Protein AF-A0A2X4UWV4-F1 (afdb_monomer)

pLDDT: mean 81.89, std 21.96, range [25.33, 98.44]

Secondary structure (DSSP, 8-state):
-----------------------------------SS--HHHHHHHHHTS--HHHHHTT--GGGEEEEEEEETTEEEEEEEETTS---SS-TTTTEEEEEEEETTTTEEE-TT-PEEP--HHHHHHHHHHHHHHHHHHHHHHHSPEEE---S-SEEEE-SSS-EEEESSSSGGGEEEEEEE-TT-EEEE-SEEE-SHHHHHHHHHHTTT----EEEEEETTEEEEEEGGGEEEHHHHHHHHHHHHHHH------

Sequence (254 aa):
MKIYQGRWGAGGYSVAILLLLCSCGVSAASDVAPRLFDCSISQRKMVASSNQALMKAERVPEKDLRIEAEKRDGNIALHLYDSRQTPSPDTPGAGNLGWVTYDPVQNRLTDVNDDPLTFNQEAGKRYQRCLLQAAQCQSLLEKLTLEPIQTESPRWIVTGKSRSWFYSAPVEQCRSESVFVISGDTVQVVGLGVKDKASQQLLDNASEGERHGYLLVQFNDVVGWMRADRLVSEDEICDDAVSRSEGCRQPVGK

Nearest PDB structures (foldseek):
  2w7q-assembly2_B  TM=4.173E-01  e=1.541E+00  Pseudomonas aeruginosa PAO1
  8tse-assembly1_A  TM=4.347E-01  e=4.331E+00  Ruminococcus flavefaciens 17
  8a61-assembly1_C  TM=1.919E-01  e=1.541E+00  Saccharomyces cerevisiae
  8a3t-assembly1_C  TM=1.994E-01  e=1.455E+00  Saccharomyces cerevisiae
  3alx-assembly1_C  TM=1.929E-01  e=2.583E+00  Measles morbillivirus

Solvent-accessible surface area (backbone atoms only — not comparable to full-atom values): 14785 Å² total; per-residue (Å²): 140,89,86,81,88,86,89,86,84,86,84,87,82,94,73,93,70,84,75,76,80,75,74,72,71,77,71,75,71,74,74,76,60,55,65,44,56,50,52,60,65,38,44,40,53,20,58,58,47,34,67,50,64,52,44,62,74,70,62,59,49,57,91,40,53,45,76,49,79,46,82,52,97,82,27,34,43,34,42,36,30,36,66,90,38,72,57,39,94,94,39,68,64,41,33,64,52,51,52,33,36,36,33,65,87,78,69,41,41,21,39,83,84,68,48,79,50,56,49,47,62,68,34,36,52,47,26,42,50,41,54,51,46,43,52,51,28,51,58,50,45,73,66,43,58,75,40,84,45,93,63,98,44,57,45,27,33,30,46,70,96,51,77,47,50,30,11,49,23,79,40,75,87,23,52,28,82,80,49,63,50,47,52,73,43,71,33,34,49,73,42,44,34,80,74,51,70,68,37,49,50,53,43,56,71,68,26,82,80,59,88,71,58,56,39,34,30,34,48,93,72,40,64,31,22,30,54,40,91,36,48,43,44,50,62,57,54,50,51,53,52,48,54,56,52,54,69,65,58,67,77,87,75,130

Radius of gyration: 26.13 Å; Cα contacts (8 Å, |Δi|>4): 388; chains: 1; bounding box: 85×56×70 Å

Mean predicted aligned error: 11.72 Å

Foldseek 3Di:
DDDDDDDDDDDDDDDDDPPPPPCPPPPCPVQPQPLLQDLLVLVLQFVQQKVQPQCVVVVQHSVQWDWDWDDDPQKIKIWIFRNVWDADPVRNCTRGSAIWIARLVVLWIAGPVRHTIDGDSVSSVSSSVSVVLSVVLVVLQVPADKDFADDPAQKKFFDDDDWWFFAAHQEPSRTYPPGTDDGGDIKGFPRIDGDDPVSVVSRVVVRPPDDFDWTFIDDPSHTGITTCVRIDHPVVVVVVVVVVVVVVPDPPDD

Structure (mmCIF, N/CA/C/O backbone):
data_AF-A0A2X4UWV4-F1
#
_entry.id   AF-A0A2X4UWV4-F1
#
loop_
_atom_site.group_PDB
_atom_site.id
_atom_site.type_symbol
_atom_site.label_atom_id
_atom_site.label_alt_id
_atom_site.label_comp_id
_atom_site.label_asym_id
_atom_site.label_entity_id
_atom_site.label_seq_id
_atom_site.pdbx_PDB_ins_code
_atom_site.Cartn_x
_atom_site.Cartn_y
_atom_site.Cartn_z
_atom_site.occupancy
_atom_site.B_iso_or_equiv
_atom_site.auth_seq_id
_atom_site.auth_comp_id
_atom_site.auth_asym_id
_atom_site.auth_atom_id
_atom_site.pdbx_PDB_model_num
ATOM 1 N N . MET A 1 1 ? -3.565 -37.115 22.779 1.00 36.91 1 MET A N 1
ATOM 2 C CA . MET A 1 1 ? -2.581 -38.081 23.312 1.00 36.91 1 MET A CA 1
ATOM 3 C C . MET A 1 1 ? -2.068 -37.525 24.639 1.00 36.91 1 MET A C 1
ATOM 5 O O . MET A 1 1 ? -1.431 -36.484 24.632 1.00 36.91 1 MET A O 1
ATOM 9 N N . LYS A 1 2 ? -2.482 -38.110 25.772 1.00 25.98 2 LYS A N 1
ATOM 10 C CA . LYS A 1 2 ? -2.062 -37.716 27.132 1.00 25.98 2 LYS A CA 1
ATOM 11 C C . LYS A 1 2 ? -0.944 -38.654 27.589 1.00 25.98 2 LYS A C 1
ATOM 13 O O . LYS A 1 2 ? -1.153 -39.859 27.523 1.00 25.98 2 LYS A O 1
ATOM 18 N N . ILE A 1 3 ? 0.153 -38.117 28.123 1.00 27.09 3 ILE A N 1
ATOM 19 C CA . ILE A 1 3 ? 1.024 -38.807 29.088 1.00 27.09 3 ILE A CA 1
ATOM 20 C C . ILE A 1 3 ? 1.393 -37.794 30.179 1.00 27.09 3 ILE A C 1
ATOM 22 O O . ILE A 1 3 ? 1.607 -36.617 29.905 1.00 27.09 3 ILE A O 1
ATOM 26 N N . TYR A 1 4 ? 1.378 -38.275 31.416 1.00 25.33 4 TYR A N 1
ATOM 27 C CA . TYR A 1 4 ? 1.510 -37.557 32.679 1.00 25.33 4 TYR A CA 1
ATOM 28 C C . TYR A 1 4 ? 2.655 -38.197 33.491 1.00 25.33 4 TYR A C 1
ATOM 30 O O . TYR A 1 4 ? 2.845 -39.406 33.400 1.00 25.33 4 TYR A O 1
ATOM 38 N N . GLN A 1 5 ? 3.274 -37.390 34.367 1.00 31.22 5 GLN A N 1
ATOM 39 C CA . GLN A 1 5 ? 4.139 -37.734 35.522 1.00 31.22 5 GLN A CA 1
ATOM 40 C C . GLN A 1 5 ? 5.590 -38.190 35.229 1.00 31.22 5 GLN A C 1
ATOM 42 O O . GLN A 1 5 ? 5.863 -38.802 34.212 1.00 31.22 5 GLN A O 1
ATOM 47 N N . GLY A 1 6 ? 6.590 -37.909 36.077 1.00 26.83 6 GLY A N 1
ATOM 48 C CA . GLY A 1 6 ? 6.535 -37.470 37.471 1.00 26.83 6 GLY A CA 1
ATOM 49 C C . GLY A 1 6 ? 7.894 -37.048 38.054 1.00 26.83 6 GLY A C 1
ATOM 50 O O . GLY A 1 6 ? 8.941 -37.126 37.422 1.00 26.83 6 GLY A O 1
ATOM 51 N N . ARG A 1 7 ? 7.813 -36.568 39.295 1.00 29.83 7 ARG A N 1
ATOM 52 C CA . ARG A 1 7 ? 8.862 -36.021 40.166 1.00 29.83 7 ARG A CA 1
ATOM 53 C C . ARG A 1 7 ? 9.447 -37.121 41.054 1.00 29.83 7 ARG A C 1
ATOM 55 O O . ARG A 1 7 ? 8.655 -37.766 41.722 1.00 29.83 7 ARG A O 1
ATOM 62 N N . TRP A 1 8 ? 10.775 -37.224 41.165 1.00 32.34 8 TRP A N 1
ATOM 63 C CA . TRP A 1 8 ? 11.521 -37.761 42.323 1.00 32.34 8 TRP A CA 1
ATOM 64 C C . TRP A 1 8 ? 12.853 -37.003 42.452 1.00 32.34 8 TRP A C 1
ATOM 66 O O . TRP A 1 8 ? 13.397 -36.544 41.451 1.00 32.34 8 TRP A O 1
ATOM 76 N N . GLY A 1 9 ? 13.319 -36.790 43.685 1.00 31.39 9 GLY A N 1
ATOM 77 C CA . GLY A 1 9 ? 14.451 -35.917 44.005 1.00 31.39 9 GLY A CA 1
ATOM 78 C C . GLY A 1 9 ? 15.687 -36.617 44.577 1.00 31.39 9 GLY A C 1
ATOM 79 O O . GLY A 1 9 ? 15.740 -37.837 44.657 1.00 31.39 9 GLY A O 1
ATOM 80 N N . ALA A 1 10 ? 16.590 -35.752 45.059 1.00 34.19 10 ALA A N 1
ATOM 81 C CA . ALA A 1 10 ? 17.761 -35.956 45.923 1.00 34.19 10 ALA A CA 1
ATOM 82 C C . ALA A 1 10 ? 19.097 -36.404 45.286 1.00 34.19 10 ALA A C 1
ATOM 84 O O . ALA A 1 10 ? 19.241 -37.523 44.816 1.00 34.19 10 ALA A O 1
ATOM 85 N N . GLY A 1 11 ? 20.115 -35.547 45.466 1.00 29.72 11 GLY A N 1
ATOM 86 C CA . GLY A 1 11 ? 21.412 -35.978 46.002 1.00 29.72 11 GLY A CA 1
ATOM 87 C C . GLY A 1 11 ? 22.630 -35.981 45.071 1.00 29.72 11 GLY A C 1
ATOM 88 O O . GLY A 1 11 ? 22.915 -36.991 44.449 1.00 29.72 11 GLY A O 1
ATOM 89 N N . GLY A 1 12 ? 23.441 -34.918 45.158 1.00 33.34 12 GLY A N 1
ATOM 90 C CA . GLY A 1 12 ? 24.903 -35.039 45.262 1.00 33.34 12 GLY A CA 1
ATOM 91 C C . GLY A 1 12 ? 25.753 -35.077 43.983 1.00 33.34 12 GLY A C 1
ATOM 92 O O . GLY A 1 12 ? 25.443 -35.761 43.020 1.00 33.34 12 GLY A O 1
ATOM 93 N N . TYR A 1 13 ? 26.910 -34.413 44.100 1.00 34.81 13 TYR A N 1
ATOM 94 C CA . TYR A 1 13 ? 28.114 -34.417 43.253 1.00 34.81 13 TYR A CA 1
ATOM 95 C C . TYR A 1 13 ? 28.249 -33.331 42.175 1.00 34.81 13 TYR A C 1
ATOM 97 O O . TYR A 1 13 ? 27.695 -33.381 41.081 1.00 34.81 13 TYR A O 1
ATOM 105 N N . SER A 1 14 ? 29.105 -32.365 42.526 1.00 39.19 14 SER A N 1
ATOM 106 C CA . SER A 1 14 ? 29.792 -31.427 41.648 1.00 39.19 14 SER A CA 1
ATOM 107 C C . SER A 1 14 ? 30.479 -32.131 40.481 1.00 39.19 14 SER A C 1
ATOM 109 O O . SER A 1 14 ? 31.385 -32.937 40.685 1.00 39.19 14 SER A O 1
ATOM 111 N N . VAL A 1 15 ? 30.145 -31.707 39.267 1.00 37.78 15 VAL A N 1
ATOM 112 C CA . VAL A 1 15 ? 31.053 -31.732 38.121 1.00 37.78 15 VAL A CA 1
ATOM 113 C C . VAL A 1 15 ? 30.965 -30.352 37.484 1.00 37.78 15 VAL A C 1
ATOM 115 O O . VAL A 1 15 ? 29.901 -29.917 37.049 1.00 37.78 15 VAL A O 1
ATOM 118 N N . ALA A 1 16 ? 32.087 -29.635 37.498 1.00 40.50 16 ALA A N 1
ATOM 119 C CA . ALA A 1 16 ? 32.245 -28.367 36.809 1.00 40.50 16 ALA A CA 1
ATOM 120 C C . ALA A 1 16 ? 32.193 -28.624 35.297 1.00 40.50 16 ALA A C 1
ATOM 122 O O . ALA A 1 16 ? 33.186 -29.011 34.686 1.00 40.50 16 ALA A O 1
ATOM 123 N N . ILE A 1 17 ? 31.015 -28.448 34.703 1.00 38.12 17 ILE A N 1
ATOM 124 C CA . ILE A 1 17 ? 30.837 -28.436 33.254 1.00 38.12 17 ILE A CA 1
ATOM 125 C C . ILE A 1 17 ? 30.988 -26.983 32.815 1.00 38.12 17 ILE A C 1
ATOM 127 O O . ILE A 1 17 ? 30.139 -26.143 33.114 1.00 38.12 17 ILE A O 1
ATOM 131 N N . LEU A 1 18 ? 32.096 -26.690 32.126 1.00 34.69 18 LEU A N 1
ATOM 132 C CA . LEU A 1 18 ? 32.242 -25.484 31.317 1.00 34.69 18 LEU A CA 1
ATOM 133 C C . LEU A 1 18 ? 31.082 -25.453 30.311 1.00 34.69 18 LEU A C 1
ATOM 135 O O . LEU A 1 18 ? 31.117 -26.121 29.278 1.00 34.69 18 LEU A O 1
ATOM 139 N N . LEU A 1 19 ? 30.049 -24.672 30.618 1.00 35.06 19 LEU A N 1
ATOM 140 C CA . LEU A 1 19 ? 29.063 -24.247 29.639 1.00 35.06 19 LEU A CA 1
ATOM 141 C C . LEU A 1 19 ? 29.764 -23.255 28.713 1.00 35.06 19 LEU A C 1
ATOM 143 O O . LEU A 1 19 ? 29.864 -22.063 29.003 1.00 35.06 19 LEU A O 1
ATOM 147 N N . LEU A 1 20 ? 30.279 -23.779 27.600 1.00 36.91 20 LEU A N 1
ATOM 148 C CA . LEU A 1 20 ? 30.447 -23.008 26.377 1.00 36.91 20 LEU A CA 1
ATOM 149 C C . LEU A 1 20 ? 29.134 -22.258 26.144 1.00 36.91 20 LEU A C 1
ATOM 151 O O . LEU A 1 20 ? 28.105 -22.870 25.853 1.00 36.91 20 LEU A O 1
ATOM 155 N N . LEU A 1 21 ? 29.180 -20.937 26.314 1.00 36.91 21 LEU A N 1
ATOM 156 C CA . LEU A 1 21 ? 28.165 -20.012 25.838 1.00 36.91 21 LEU A CA 1
ATOM 157 C C . LEU A 1 21 ? 28.118 -20.164 24.318 1.00 36.91 21 LEU A C 1
ATOM 159 O O . LEU A 1 21 ? 28.795 -19.458 23.577 1.00 36.91 21 LEU A O 1
ATOM 163 N N . CYS A 1 22 ? 27.342 -21.141 23.857 1.00 32.25 22 CYS A N 1
ATOM 164 C CA . CYS A 1 22 ? 26.809 -21.141 22.516 1.00 32.25 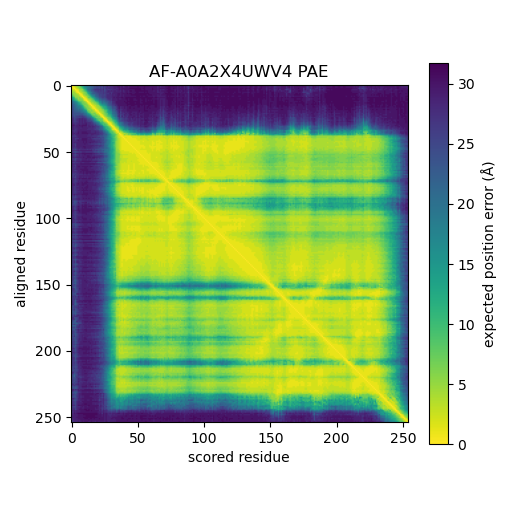22 CYS A CA 1
ATOM 165 C C . CYS A 1 22 ? 25.835 -19.965 22.502 1.00 32.25 22 CYS A C 1
ATOM 167 O O . CYS A 1 22 ? 24.675 -20.081 22.897 1.00 32.25 22 CYS A O 1
ATOM 169 N N . SER A 1 23 ? 26.354 -18.792 22.150 1.00 35.38 23 SER A N 1
ATOM 170 C CA . SER A 1 23 ? 25.565 -17.672 21.679 1.00 35.38 23 SER A CA 1
ATOM 171 C C . SER A 1 23 ? 24.884 -18.132 20.394 1.00 35.38 23 SER A C 1
ATOM 173 O O . SER A 1 23 ? 25.311 -17.819 19.286 1.00 35.38 23 SER A O 1
ATOM 175 N N . CYS A 1 24 ? 23.810 -18.910 20.549 1.00 34.94 24 CYS A N 1
ATOM 176 C CA . CYS A 1 24 ? 22.732 -18.923 19.584 1.00 34.94 24 CYS A CA 1
ATOM 177 C C . CYS A 1 24 ? 22.300 -17.467 19.498 1.00 34.94 24 CYS A C 1
ATOM 179 O O . CYS A 1 24 ? 21.595 -16.966 20.376 1.00 34.94 24 CYS A O 1
ATOM 181 N N . GLY A 1 25 ? 22.832 -16.763 18.498 1.00 32.97 25 GLY A N 1
ATOM 182 C CA . GLY A 1 25 ? 22.306 -15.480 18.100 1.00 32.97 25 GLY A CA 1
ATOM 183 C C . GLY A 1 25 ? 20.815 -15.694 17.953 1.00 32.97 25 GLY A C 1
ATOM 184 O O . GLY A 1 25 ? 20.376 -16.486 17.120 1.00 32.97 25 GLY A O 1
ATOM 185 N N . VAL A 1 26 ? 20.045 -15.052 18.823 1.00 36.56 26 VAL A N 1
ATOM 186 C CA . VAL A 1 26 ? 18.645 -14.808 18.542 1.00 36.56 26 VAL A CA 1
ATOM 187 C C . VAL A 1 26 ? 18.705 -13.946 17.294 1.00 36.56 26 VAL A C 1
ATOM 189 O O . VAL A 1 26 ? 18.945 -12.743 17.369 1.00 36.56 26 VAL A O 1
ATOM 192 N N . SER A 1 27 ? 18.624 -14.577 16.123 1.00 35.34 27 SER A N 1
ATOM 193 C CA . SER A 1 27 ? 18.239 -13.873 14.919 1.00 35.34 27 SER A CA 1
ATOM 194 C C . SER A 1 27 ? 16.897 -13.272 15.281 1.00 35.34 27 SER A C 1
ATOM 196 O O . SER A 1 27 ? 15.908 -13.993 15.409 1.00 35.34 27 SER A O 1
ATOM 198 N N . ALA A 1 28 ? 16.887 -11.968 15.546 1.00 32.91 28 ALA A N 1
ATOM 199 C CA . ALA A 1 28 ? 15.671 -11.195 15.492 1.00 32.91 28 ALA A CA 1
ATOM 200 C C . ALA A 1 28 ? 15.169 -11.374 14.058 1.00 32.91 28 ALA A C 1
ATOM 202 O O . ALA A 1 28 ? 15.604 -10.677 13.140 1.00 32.91 28 ALA A O 1
ATOM 203 N N . ALA A 1 29 ? 14.336 -12.395 13.845 1.00 31.94 29 ALA A N 1
ATOM 204 C CA . ALA A 1 29 ? 13.402 -12.400 12.747 1.00 31.94 29 ALA A CA 1
ATOM 205 C C . ALA A 1 29 ? 12.645 -11.095 12.945 1.00 31.94 29 ALA A C 1
ATOM 207 O O . ALA A 1 29 ? 11.886 -10.961 13.896 1.00 31.94 29 ALA A O 1
ATOM 208 N N . SER A 1 30 ? 13.015 -10.080 12.168 1.00 29.88 30 SER A N 1
ATOM 209 C CA . SER A 1 30 ? 12.315 -8.810 12.200 1.00 29.88 30 SER A CA 1
ATOM 210 C C . SER A 1 30 ? 10.887 -9.151 11.828 1.00 29.88 30 SER A C 1
ATOM 212 O O . SER A 1 30 ? 10.635 -9.614 10.714 1.00 29.88 30 SER A O 1
ATOM 214 N N . ASP A 1 31 ? 10.023 -9.054 12.831 1.00 27.98 31 ASP A N 1
ATOM 215 C CA . ASP A 1 31 ? 8.635 -9.458 12.795 1.00 27.98 31 ASP A CA 1
ATOM 216 C C . ASP A 1 31 ? 7.995 -8.941 11.510 1.00 27.98 31 ASP A C 1
ATOM 218 O O . ASP A 1 31 ? 7.912 -7.733 11.268 1.00 27.98 31 ASP A O 1
ATOM 222 N N . VAL A 1 32 ? 7.561 -9.873 10.660 1.00 31.56 32 VAL A N 1
ATOM 223 C CA . VAL A 1 32 ? 6.728 -9.581 9.494 1.00 31.56 32 VAL A CA 1
ATOM 224 C C . VAL A 1 32 ? 5.330 -9.286 10.027 1.00 31.56 32 VAL A C 1
ATOM 226 O O . VAL A 1 32 ? 4.395 -10.053 9.839 1.00 31.56 32 VAL A O 1
ATOM 229 N N . ALA A 1 33 ? 5.185 -8.169 10.736 1.00 33.53 33 ALA A N 1
ATOM 230 C CA . ALA A 1 33 ? 3.930 -7.454 10.688 1.00 33.53 33 ALA A CA 1
ATOM 231 C C . ALA A 1 33 ? 3.853 -6.903 9.255 1.00 33.53 33 ALA A C 1
ATOM 233 O O . ALA A 1 33 ? 4.717 -6.103 8.867 1.00 33.53 33 ALA A O 1
ATOM 234 N N . PRO A 1 34 ? 2.906 -7.352 8.415 1.00 45.75 34 PRO A N 1
ATOM 235 C CA . PRO A 1 34 ? 2.733 -6.772 7.097 1.00 45.75 34 PRO A CA 1
ATOM 236 C C . PRO A 1 34 ? 2.549 -5.270 7.283 1.00 45.75 34 PRO A C 1
ATOM 238 O O . PRO A 1 34 ? 1.785 -4.821 8.139 1.00 45.75 34 PRO A O 1
ATOM 241 N N . ARG A 1 35 ? 3.315 -4.484 6.521 1.00 56.78 35 ARG A N 1
ATOM 242 C CA . ARG A 1 35 ? 3.238 -3.025 6.575 1.00 56.78 35 ARG A CA 1
ATOM 243 C C . ARG A 1 35 ? 1.801 -2.639 6.243 1.00 56.78 35 ARG A C 1
ATOM 245 O O . ARG A 1 35 ? 1.371 -2.750 5.102 1.00 56.78 35 ARG A O 1
ATOM 252 N N . LEU A 1 36 ? 1.060 -2.220 7.262 1.00 58.59 36 LEU A N 1
ATOM 253 C CA . LEU A 1 36 ? -0.382 -1.959 7.198 1.00 58.59 36 LEU A CA 1
ATOM 254 C C . LEU A 1 36 ? -0.747 -0.883 6.188 1.00 58.59 36 LEU A C 1
ATOM 256 O O . LEU A 1 36 ? -1.867 -0.847 5.683 1.00 58.59 36 LEU A O 1
ATOM 260 N N . PHE A 1 37 ? 0.231 -0.039 5.875 1.00 70.44 37 PHE A N 1
ATOM 261 C CA . PHE A 1 37 ? 0.193 0.846 4.736 1.00 70.44 37 PHE A CA 1
ATOM 262 C C . PHE A 1 37 ? 1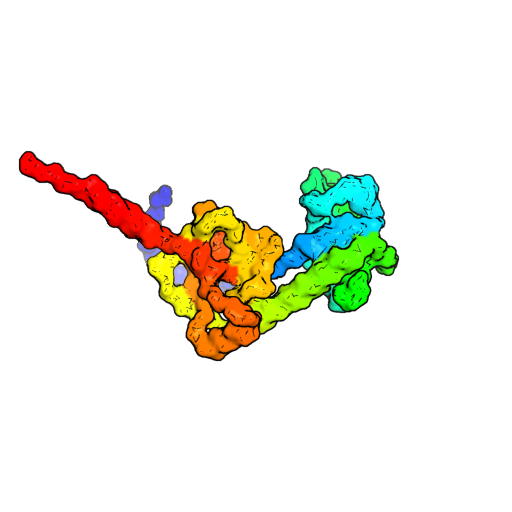.125 0.316 3.643 1.00 70.44 37 PHE A C 1
ATOM 264 O O . PHE A 1 37 ? 2.351 0.432 3.734 1.00 70.44 37 PHE A O 1
ATOM 271 N N . ASP A 1 38 ? 0.522 -0.277 2.617 1.00 77.50 38 ASP A N 1
ATOM 272 C CA . ASP A 1 38 ? 1.215 -0.852 1.473 1.00 77.50 38 ASP A CA 1
ATOM 273 C C . ASP A 1 38 ? 0.942 -0.014 0.217 1.00 77.50 38 ASP A C 1
ATOM 275 O O . ASP A 1 38 ? -0.194 0.110 -0.238 1.00 77.50 38 ASP A O 1
ATOM 279 N N . CYS A 1 39 ? 2.008 0.544 -0.356 1.00 89.62 39 CYS A N 1
ATOM 280 C CA . CYS A 1 39 ? 1.960 1.294 -1.609 1.00 89.62 39 CYS A CA 1
ATOM 281 C C . CYS A 1 39 ? 2.149 0.403 -2.848 1.00 89.62 39 CYS A C 1
ATOM 283 O O . CYS A 1 39 ? 2.446 0.914 -3.929 1.00 89.62 39 CYS A O 1
ATOM 285 N N . SER A 1 40 ? 2.003 -0.921 -2.724 1.00 88.81 40 SER A N 1
ATOM 286 C CA . SER A 1 40 ? 2.259 -1.872 -3.812 1.00 88.81 40 SER A CA 1
ATOM 287 C C . SER A 1 40 ? 1.387 -1.648 -5.042 1.00 88.81 40 SER A C 1
ATOM 289 O O . SER A 1 40 ? 1.843 -1.908 -6.152 1.00 88.81 40 SER A O 1
ATOM 291 N N . ILE A 1 41 ? 0.144 -1.167 -4.907 1.00 91.44 41 ILE A N 1
ATOM 292 C CA . ILE A 1 41 ? -0.714 -0.919 -6.076 1.00 91.44 41 ILE A CA 1
ATOM 293 C C . ILE A 1 41 ? -0.151 0.237 -6.898 1.00 91.44 41 ILE A C 1
ATOM 295 O O . ILE A 1 41 ? 0.102 0.077 -8.095 1.00 91.44 41 ILE A O 1
ATOM 299 N N . SER A 1 42 ? 0.060 1.395 -6.274 1.00 94.44 42 SER A N 1
ATOM 300 C CA . SER A 1 42 ? 0.641 2.557 -6.953 1.00 94.44 42 SER A CA 1
ATOM 301 C C . SER A 1 42 ? 2.066 2.289 -7.462 1.00 94.44 42 SER A C 1
ATOM 303 O O . SER A 1 42 ? 2.374 2.638 -8.604 1.00 94.44 42 SER A O 1
ATOM 305 N N . GLN A 1 43 ? 2.891 1.580 -6.686 1.00 95.94 43 GLN A N 1
ATOM 306 C CA . GLN A 1 43 ? 4.236 1.145 -7.078 1.00 95.94 43 GLN A CA 1
ATOM 307 C C . GLN A 1 43 ? 4.223 0.247 -8.320 1.00 95.94 43 GLN A C 1
ATOM 309 O O . GLN A 1 43 ? 4.925 0.517 -9.295 1.00 95.94 43 GLN A O 1
ATOM 314 N N . ARG A 1 44 ? 3.410 -0.814 -8.310 1.00 96.25 44 ARG A N 1
ATOM 315 C CA . ARG A 1 44 ? 3.324 -1.777 -9.413 1.00 96.25 44 ARG A CA 1
ATOM 316 C C . ARG A 1 44 ? 2.838 -1.119 -10.689 1.00 96.25 44 ARG A C 1
ATOM 318 O O . ARG A 1 44 ? 3.411 -1.373 -11.739 1.00 96.25 44 ARG A O 1
ATOM 325 N N . LYS A 1 45 ? 1.856 -0.217 -10.601 1.00 96.50 45 LYS A N 1
ATOM 326 C CA . LYS A 1 45 ? 1.380 0.571 -11.749 1.00 96.50 45 LYS A CA 1
ATOM 327 C C . LYS A 1 45 ? 2.469 1.442 -12.351 1.00 96.50 45 LYS A C 1
ATOM 329 O O . LYS A 1 45 ? 2.596 1.509 -13.572 1.00 96.50 45 LYS A O 1
ATOM 334 N N . MET A 1 46 ? 3.249 2.111 -11.504 1.00 97.94 46 MET A N 1
ATOM 335 C CA . MET A 1 46 ? 4.380 2.914 -11.954 1.00 97.94 46 MET A CA 1
ATOM 336 C C . MET A 1 46 ? 5.402 2.036 -12.682 1.00 97.94 46 MET A C 1
ATOM 338 O O . MET A 1 46 ? 5.706 2.316 -13.842 1.00 97.94 46 MET A O 1
ATOM 342 N N . VAL A 1 47 ? 5.876 0.956 -12.054 1.00 98.06 47 VAL A N 1
ATOM 343 C CA . VAL A 1 47 ? 6.898 0.089 -12.658 1.00 98.06 47 VAL A CA 1
ATOM 344 C C . VAL A 1 47 ? 6.378 -0.595 -13.918 1.00 98.06 47 VAL A C 1
ATOM 346 O O . VAL A 1 47 ? 7.045 -0.517 -14.943 1.00 98.06 47 VAL A O 1
ATOM 349 N N . ALA A 1 48 ? 5.182 -1.190 -13.894 1.00 97.50 48 ALA A N 1
ATOM 350 C CA . ALA A 1 48 ? 4.582 -1.886 -15.039 1.00 97.50 48 ALA A CA 1
ATOM 351 C C . ALA A 1 48 ? 4.376 -0.980 -16.265 1.00 97.50 48 ALA A C 1
ATOM 353 O O . ALA A 1 48 ? 4.294 -1.469 -17.387 1.00 97.50 48 ALA A O 1
ATOM 354 N N . SER A 1 49 ? 4.309 0.340 -16.066 1.00 97.62 49 SER A N 1
ATOM 355 C CA . SER A 1 49 ? 4.235 1.320 -17.156 1.00 97.62 49 SER A CA 1
ATOM 356 C C . SER A 1 49 ? 5.593 1.706 -17.753 1.00 97.62 49 SER A C 1
ATOM 358 O O . SER A 1 49 ? 5.632 2.510 -18.685 1.00 97.62 49 SER A O 1
ATOM 360 N N . SER A 1 50 ? 6.695 1.196 -17.197 1.00 98.00 50 SER A N 1
ATOM 361 C CA . SER A 1 50 ? 8.045 1.539 -17.631 1.00 98.00 50 SER A CA 1
ATOM 362 C C . SER A 1 50 ? 8.496 0.765 -18.868 1.00 98.00 50 SER A C 1
ATOM 364 O O . SER A 1 50 ? 7.973 -0.299 -19.199 1.00 98.00 50 SER A O 1
ATOM 366 N N . ASN A 1 51 ? 9.523 1.278 -19.541 1.00 96.81 51 ASN A N 1
ATOM 367 C CA . ASN A 1 51 ? 10.196 0.612 -20.653 1.00 96.81 51 ASN A CA 1
ATOM 368 C C . ASN A 1 51 ? 11.314 -0.353 -20.213 1.00 96.81 51 ASN A C 1
ATOM 370 O O . ASN A 1 51 ? 12.231 -0.595 -21.000 1.00 96.81 51 ASN A O 1
ATOM 374 N N . GLN A 1 52 ? 11.257 -0.899 -18.993 1.00 97.00 52 GLN A N 1
ATOM 375 C CA . GLN A 1 52 ? 12.257 -1.848 -18.502 1.00 97.00 52 GLN A CA 1
ATOM 376 C C . GLN A 1 52 ? 12.386 -3.043 -19.468 1.00 97.00 52 GLN A C 1
ATOM 378 O O . GLN A 1 52 ? 11.391 -3.651 -19.880 1.00 97.00 52 GLN A O 1
ATOM 383 N N . ALA A 1 53 ? 13.623 -3.337 -19.877 1.00 95.31 53 ALA A N 1
ATOM 384 C CA . ALA A 1 53 ? 13.902 -4.186 -21.032 1.00 95.31 53 ALA A CA 1
ATOM 385 C C . ALA A 1 53 ? 13.400 -5.632 -20.876 1.00 95.31 53 ALA A C 1
ATOM 387 O O . ALA A 1 53 ? 12.761 -6.152 -21.791 1.00 95.31 53 ALA A O 1
ATOM 388 N N . LEU A 1 54 ? 13.645 -6.261 -19.723 1.00 94.62 54 LEU A N 1
ATOM 389 C CA . LEU A 1 54 ? 13.239 -7.643 -19.451 1.00 94.62 54 LEU A CA 1
ATOM 390 C C . LEU A 1 54 ? 11.724 -7.766 -19.283 1.00 94.62 54 LEU A C 1
ATOM 392 O O . LEU A 1 54 ? 11.124 -8.676 -19.845 1.00 94.62 54 LEU A O 1
ATOM 396 N N . MET A 1 55 ? 11.070 -6.809 -18.622 1.00 95.56 55 MET A N 1
ATOM 397 C CA . MET A 1 55 ? 9.608 -6.784 -18.537 1.00 95.56 55 MET A CA 1
ATOM 398 C C . MET A 1 55 ? 8.959 -6.711 -19.923 1.00 95.56 55 MET A C 1
ATOM 400 O O . MET A 1 55 ? 7.971 -7.400 -20.188 1.00 95.56 55 MET A O 1
ATOM 404 N N . LYS A 1 56 ? 9.527 -5.894 -20.820 1.00 94.44 56 LYS A N 1
ATOM 405 C CA . LYS A 1 56 ? 9.051 -5.754 -22.201 1.00 94.44 56 LYS A CA 1
ATOM 406 C C . LYS A 1 56 ? 9.314 -7.014 -23.027 1.00 94.44 56 LYS A C 1
ATOM 408 O O . LYS A 1 56 ? 8.430 -7.421 -23.783 1.00 94.44 56 LYS A O 1
ATOM 413 N N . ALA A 1 57 ? 10.498 -7.613 -22.897 1.00 95.31 57 ALA A N 1
ATOM 414 C CA . ALA A 1 57 ? 10.875 -8.834 -23.609 1.00 95.31 57 ALA A CA 1
ATOM 415 C C . ALA A 1 57 ? 9.971 -10.016 -23.220 1.00 95.31 57 ALA A C 1
ATOM 417 O O . ALA A 1 57 ? 9.394 -10.662 -24.093 1.00 95.31 57 ALA A O 1
ATOM 418 N N . GLU A 1 58 ? 9.750 -10.203 -21.918 1.00 94.31 58 GLU A N 1
ATOM 419 C CA . GLU A 1 58 ? 8.949 -11.296 -21.347 1.00 94.31 58 GLU A CA 1
ATOM 420 C C . GLU A 1 58 ? 7.436 -11.005 -21.323 1.00 94.31 58 GLU A C 1
ATOM 422 O O . GLU A 1 58 ? 6.626 -11.829 -20.877 1.00 9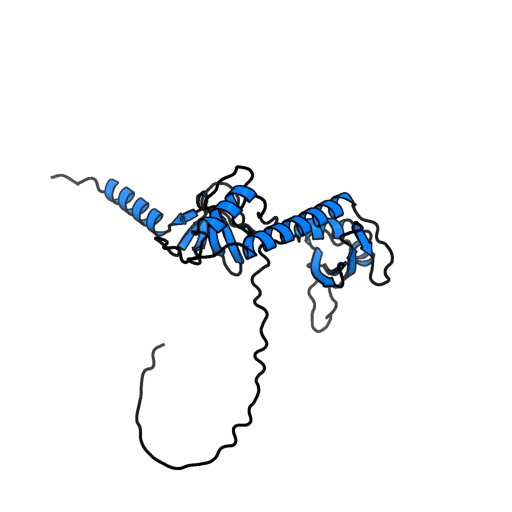4.31 58 GLU A O 1
ATOM 427 N N . ARG A 1 59 ? 7.034 -9.818 -21.803 1.00 95.25 59 ARG A N 1
ATOM 428 C CA . ARG A 1 59 ? 5.641 -9.341 -21.850 1.00 95.25 59 ARG A CA 1
ATOM 429 C C . ARG A 1 59 ? 4.928 -9.543 -20.509 1.00 95.25 59 ARG A C 1
ATOM 431 O O . ARG A 1 59 ? 3.830 -10.103 -20.462 1.00 95.25 59 ARG A O 1
ATOM 438 N N . VAL A 1 60 ? 5.579 -9.138 -19.419 1.00 96.38 60 VAL A N 1
ATOM 439 C CA . VAL A 1 60 ? 5.061 -9.312 -18.055 1.00 96.38 60 VAL A CA 1
ATOM 440 C C . VAL A 1 60 ? 3.913 -8.324 -17.833 1.00 96.38 60 VAL A C 1
ATOM 442 O O . VAL A 1 60 ? 4.137 -7.113 -17.893 1.00 96.38 60 VAL A O 1
ATOM 445 N N . PRO A 1 61 ? 2.670 -8.782 -17.606 1.00 95.62 61 PRO A N 1
ATOM 446 C CA . PRO A 1 61 ? 1.567 -7.877 -17.311 1.00 95.62 61 PRO A CA 1
ATOM 447 C C . PRO A 1 61 ? 1.638 -7.381 -15.860 1.00 95.62 61 PRO A C 1
ATOM 449 O O . PRO A 1 61 ? 2.136 -8.079 -14.982 1.00 95.62 61 PRO A O 1
ATOM 452 N N . GLU A 1 62 ? 1.040 -6.217 -15.577 1.00 95.31 62 GLU A N 1
ATOM 453 C CA . GLU A 1 62 ? 1.004 -5.609 -14.232 1.00 95.31 62 GLU A CA 1
ATOM 454 C C . GLU A 1 62 ? 0.592 -6.605 -13.135 1.00 95.31 62 GLU A C 1
ATOM 456 O O . GLU A 1 62 ? 1.227 -6.671 -12.089 1.00 95.31 62 GLU A O 1
ATOM 461 N N . LYS A 1 63 ? -0.451 -7.410 -13.375 1.00 94.75 63 LYS A N 1
ATOM 462 C CA . LYS A 1 63 ? -0.981 -8.366 -12.386 1.00 94.75 63 LYS A CA 1
ATOM 463 C C . LYS A 1 63 ? 0.009 -9.469 -11.987 1.00 94.75 63 LYS A C 1
ATOM 465 O O . LYS A 1 63 ? -0.112 -10.005 -10.891 1.00 94.75 63 LYS A O 1
ATOM 470 N N . ASP A 1 64 ? 0.953 -9.789 -12.869 1.00 96.00 64 ASP A N 1
ATOM 471 C CA . ASP A 1 64 ? 1.948 -10.841 -12.661 1.00 96.00 64 ASP A CA 1
ATOM 472 C C . ASP A 1 64 ? 3.315 -10.249 -12.256 1.00 96.00 64 ASP A C 1
ATOM 474 O O . ASP A 1 64 ? 4.275 -10.977 -12.016 1.00 96.00 64 ASP A O 1
ATOM 478 N N . LEU A 1 65 ? 3.410 -8.919 -12.134 1.00 96.50 65 LEU A N 1
ATOM 479 C CA . LEU A 1 65 ? 4.593 -8.241 -11.624 1.00 96.50 65 LEU A CA 1
ATOM 480 C C . LEU A 1 65 ? 4.587 -8.250 -10.091 1.00 96.50 65 LEU A C 1
ATOM 482 O O . LEU A 1 65 ? 3.706 -7.673 -9.439 1.00 96.50 65 LEU A O 1
ATOM 486 N N . ARG A 1 66 ? 5.618 -8.863 -9.519 1.00 94.25 66 ARG A N 1
ATOM 487 C CA . ARG A 1 66 ? 5.937 -8.814 -8.092 1.00 94.25 66 ARG A CA 1
ATOM 488 C C . ARG A 1 66 ? 7.153 -7.918 -7.882 1.00 94.25 66 ARG A C 1
ATOM 490 O O . ARG A 1 66 ? 8.100 -7.964 -8.661 1.00 94.25 66 ARG A O 1
ATOM 497 N N . ILE A 1 67 ? 7.103 -7.091 -6.843 1.00 95.50 67 ILE A N 1
ATOM 498 C CA . ILE A 1 67 ? 8.137 -6.100 -6.546 1.00 95.50 67 ILE A CA 1
ATOM 499 C C . ILE A 1 67 ? 8.532 -6.237 -5.085 1.00 95.50 67 ILE A C 1
ATOM 501 O O . ILE A 1 67 ? 7.671 -6.215 -4.207 1.00 95.50 67 ILE A O 1
ATOM 505 N N . GLU A 1 68 ? 9.828 -6.354 -4.833 1.00 93.25 68 GLU A N 1
ATOM 506 C CA . GLU A 1 68 ? 10.409 -6.217 -3.500 1.00 93.25 68 GLU A CA 1
ATOM 507 C C . GLU A 1 68 ? 11.106 -4.862 -3.418 1.00 93.25 68 GLU A C 1
ATOM 509 O O . GLU A 1 68 ? 11.828 -4.479 -4.336 1.00 93.25 68 GLU A O 1
ATOM 514 N N . ALA A 1 69 ? 10.852 -4.111 -2.348 1.00 93.25 69 ALA A N 1
ATOM 515 C CA . ALA A 1 69 ? 11.277 -2.722 -2.243 1.00 93.25 69 ALA A CA 1
ATOM 516 C C . ALA A 1 69 ? 12.126 -2.473 -1.001 1.00 93.25 69 ALA A C 1
ATOM 518 O O . ALA A 1 69 ? 11.731 -2.802 0.120 1.00 93.25 69 ALA A O 1
ATOM 519 N N . GLU A 1 70 ? 13.253 -1.802 -1.201 1.00 91.75 70 GLU A N 1
ATOM 520 C CA . GLU A 1 70 ? 14.199 -1.437 -0.155 1.00 91.75 70 GLU A CA 1
ATOM 521 C C . GLU A 1 70 ? 14.529 0.056 -0.260 1.00 91.75 70 GLU A C 1
ATOM 523 O O . GLU A 1 70 ? 14.807 0.568 -1.342 1.00 91.75 70 GLU A O 1
ATOM 528 N N . LYS A 1 71 ? 14.492 0.782 0.861 1.00 89.88 71 LYS A N 1
ATOM 529 C CA . LYS A 1 71 ? 14.927 2.187 0.888 1.00 89.88 71 LYS A CA 1
ATOM 530 C C . LYS A 1 71 ? 16.452 2.239 0.971 1.00 89.88 71 LYS A C 1
ATOM 532 O O . LYS A 1 71 ? 17.018 1.609 1.859 1.00 89.88 71 LYS A O 1
ATOM 537 N N . ARG A 1 72 ? 17.093 3.027 0.106 1.00 87.75 72 ARG A N 1
ATOM 538 C CA . ARG A 1 72 ? 18.548 3.258 0.091 1.00 87.75 72 ARG A CA 1
ATOM 539 C C . ARG A 1 72 ? 18.835 4.726 -0.195 1.00 87.75 72 ARG A C 1
ATOM 541 O O . ARG A 1 72 ? 18.462 5.216 -1.253 1.00 87.75 72 ARG A O 1
ATOM 548 N N . ASP A 1 73 ? 19.451 5.426 0.756 1.00 86.56 73 ASP A N 1
ATOM 549 C CA . ASP A 1 73 ? 19.925 6.813 0.596 1.00 86.56 73 ASP A CA 1
ATOM 550 C C . ASP A 1 73 ? 18.886 7.787 0.001 1.00 86.56 73 ASP A C 1
ATOM 552 O O . ASP A 1 73 ? 19.179 8.602 -0.868 1.00 86.56 73 ASP A O 1
ATOM 556 N N . GLY A 1 74 ? 17.629 7.684 0.450 1.00 88.38 74 GLY A N 1
ATOM 557 C CA . GLY A 1 74 ? 16.513 8.513 -0.033 1.00 88.38 74 GLY A CA 1
ATOM 558 C C . GLY A 1 74 ? 15.840 8.012 -1.317 1.00 88.38 74 GLY A C 1
ATOM 559 O O . GLY A 1 74 ? 14.701 8.394 -1.585 1.00 88.38 74 GLY A O 1
ATOM 560 N N . ASN A 1 75 ? 16.479 7.096 -2.043 1.00 95.19 75 ASN A N 1
ATOM 561 C CA . ASN A 1 75 ? 15.902 6.362 -3.163 1.00 95.19 75 ASN A CA 1
ATOM 562 C C . ASN A 1 75 ? 15.256 5.048 -2.702 1.00 95.19 75 ASN A C 1
ATOM 564 O O . ASN A 1 75 ? 15.363 4.624 -1.545 1.00 95.19 75 ASN A O 1
ATOM 568 N N . ILE A 1 76 ? 14.564 4.388 -3.628 1.00 96.25 76 ILE A N 1
ATOM 569 C CA . ILE A 1 76 ? 13.927 3.092 -3.412 1.00 96.25 76 ILE A CA 1
ATOM 570 C C . ILE A 1 76 ? 14.434 2.116 -4.473 1.00 96.25 76 ILE A C 1
ATOM 572 O O . ILE A 1 76 ? 14.115 2.260 -5.651 1.00 96.25 76 ILE A O 1
ATOM 576 N N . ALA A 1 77 ? 15.212 1.123 -4.053 1.00 96.88 77 ALA A N 1
ATOM 577 C CA . ALA A 1 77 ? 15.617 0.007 -4.895 1.00 96.88 77 ALA A CA 1
ATOM 578 C C . ALA A 1 77 ? 14.458 -0.990 -5.008 1.00 96.88 77 ALA A C 1
ATOM 580 O O . ALA A 1 77 ? 13.872 -1.386 -3.997 1.00 96.88 77 ALA A O 1
ATOM 581 N N . LEU A 1 78 ? 14.115 -1.371 -6.235 1.00 97.19 78 LEU A N 1
ATOM 582 C CA . LEU A 1 78 ? 12.980 -2.226 -6.563 1.00 97.19 78 LEU A CA 1
ATOM 583 C C . LEU A 1 78 ? 13.477 -3.457 -7.321 1.00 97.19 78 LEU A C 1
ATOM 585 O O . LEU A 1 78 ? 13.917 -3.348 -8.467 1.00 97.19 78 LEU A O 1
ATOM 589 N N . HIS A 1 79 ? 13.385 -4.629 -6.700 1.00 96.62 79 HIS A N 1
ATOM 590 C CA . HIS A 1 79 ? 13.661 -5.901 -7.361 1.00 96.62 79 HIS A CA 1
ATOM 591 C C . HIS A 1 79 ? 12.385 -6.423 -8.006 1.00 96.62 79 HIS A C 1
ATOM 593 O O . HIS A 1 79 ? 11.357 -6.580 -7.344 1.00 96.62 79 HIS A O 1
ATOM 599 N N . LEU A 1 80 ? 12.447 -6.658 -9.310 1.00 97.31 80 LEU A N 1
ATOM 600 C CA . LEU A 1 80 ? 11.313 -7.031 -10.136 1.00 97.31 80 LEU A CA 1
ATOM 601 C C . LEU A 1 80 ? 11.297 -8.538 -10.394 1.00 97.31 80 LEU A C 1
ATOM 603 O O . LEU A 1 80 ? 12.321 -9.129 -10.745 1.00 97.31 80 LEU A O 1
ATOM 607 N N . TYR A 1 81 ? 10.114 -9.141 -10.287 1.00 96.44 81 TYR A N 1
ATOM 608 C CA . TYR A 1 81 ? 9.906 -10.556 -10.569 1.00 96.44 81 TYR A CA 1
ATOM 609 C C . TYR A 1 81 ? 8.629 -10.814 -11.377 1.00 96.44 81 TYR A C 1
ATOM 611 O O . TYR A 1 81 ? 7.595 -10.191 -11.135 1.00 96.44 81 TYR A O 1
ATOM 619 N N . ASP A 1 82 ? 8.687 -11.786 -12.283 1.00 96.81 82 ASP A N 1
ATOM 620 C CA . ASP A 1 82 ? 7.540 -12.373 -12.978 1.00 96.81 82 ASP A CA 1
ATOM 621 C C . ASP A 1 82 ? 6.981 -13.535 -12.149 1.00 96.81 82 ASP A C 1
ATOM 623 O O . ASP A 1 82 ? 7.594 -14.599 -12.063 1.00 96.81 82 ASP A O 1
ATOM 627 N N . SER A 1 83 ? 5.806 -13.349 -11.547 1.00 94.88 83 SER A N 1
ATOM 628 C CA . SER A 1 83 ? 5.176 -14.355 -10.682 1.00 94.88 83 SER A CA 1
ATOM 629 C C . SER A 1 83 ? 4.668 -15.592 -11.428 1.00 94.88 83 SER A C 1
ATOM 631 O O . SER A 1 83 ? 4.334 -16.588 -10.786 1.00 94.88 83 SER A O 1
ATOM 633 N N . ARG A 1 84 ? 4.631 -15.569 -12.769 1.00 94.94 84 ARG A N 1
ATOM 634 C CA . ARG A 1 84 ? 4.305 -16.748 -13.596 1.00 94.94 84 ARG A CA 1
ATOM 635 C C . ARG A 1 84 ? 5.429 -17.782 -13.585 1.00 94.94 84 ARG A C 1
ATOM 637 O O . ARG A 1 84 ? 5.202 -18.930 -13.957 1.00 94.94 84 ARG A O 1
ATOM 644 N N . GLN A 1 85 ? 6.633 -17.371 -13.195 1.00 92.31 85 GLN A N 1
ATOM 645 C CA . GLN A 1 85 ? 7.823 -18.206 -13.141 1.00 92.31 85 GLN A CA 1
ATOM 646 C C . GLN A 1 85 ? 8.247 -18.378 -11.683 1.00 92.31 85 GLN A C 1
ATOM 648 O O . GLN A 1 85 ? 8.277 -17.424 -10.910 1.00 92.31 85 GLN A O 1
ATOM 653 N N . THR A 1 86 ? 8.565 -19.607 -11.287 1.00 87.06 86 THR A N 1
ATOM 654 C CA . THR A 1 86 ? 9.002 -19.911 -9.920 1.00 87.06 86 THR A CA 1
ATOM 655 C C . THR A 1 86 ? 10.460 -20.363 -9.943 1.00 87.06 86 THR A C 1
ATOM 657 O O . THR A 1 86 ? 10.778 -21.302 -10.677 1.00 87.06 86 THR A O 1
ATOM 660 N N . PRO A 1 87 ? 11.350 -19.726 -9.158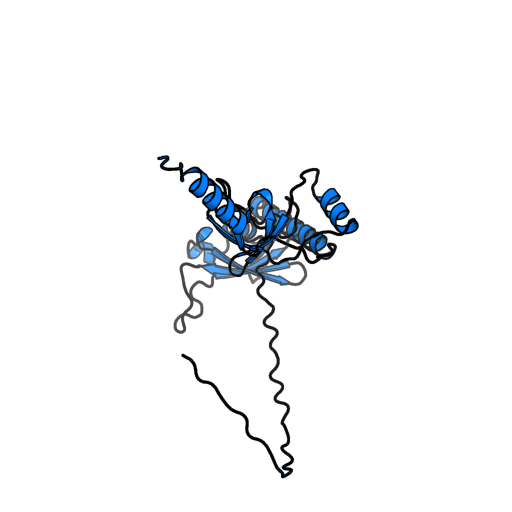 1.00 87.50 87 PRO A N 1
ATOM 661 C CA . PRO A 1 87 ? 12.710 -20.205 -8.959 1.00 87.50 87 PRO A CA 1
ATOM 662 C C . PRO A 1 87 ? 12.742 -21.670 -8.521 1.00 87.50 87 PRO A C 1
ATOM 664 O O . PRO A 1 87 ? 11.955 -22.100 -7.679 1.00 87.50 87 PRO A O 1
ATOM 667 N N . SER A 1 88 ? 13.685 -22.429 -9.068 1.00 89.44 88 SER A N 1
ATOM 668 C CA . SER A 1 88 ? 13.957 -23.814 -8.673 1.00 89.44 88 SER A CA 1
ATOM 669 C C . SER A 1 88 ? 15.464 -24.007 -8.482 1.00 89.44 88 SER A C 1
ATOM 671 O O . SER A 1 88 ? 16.229 -23.153 -8.931 1.00 89.44 88 SER A O 1
ATOM 673 N N . PRO A 1 89 ? 15.933 -25.098 -7.853 1.00 92.69 89 PRO A N 1
ATOM 674 C CA . PRO A 1 89 ? 17.366 -25.387 -7.781 1.00 92.69 89 PRO A CA 1
ATOM 675 C C . PRO A 1 89 ? 18.053 -25.424 -9.157 1.00 92.69 89 PRO A C 1
ATOM 677 O O . PRO A 1 89 ? 19.190 -24.975 -9.275 1.00 92.69 89 PRO A O 1
ATOM 680 N N . ASP A 1 90 ? 17.346 -25.887 -10.193 1.00 92.31 90 ASP A N 1
ATOM 681 C CA . ASP A 1 90 ? 17.859 -25.959 -11.568 1.00 92.31 90 ASP A CA 1
ATOM 682 C C . ASP A 1 90 ? 17.787 -24.605 -12.291 1.00 92.31 90 ASP A C 1
ATOM 684 O O . ASP A 1 90 ? 18.575 -24.312 -13.190 1.00 92.31 90 ASP A O 1
ATOM 688 N N . THR A 1 91 ? 16.844 -23.752 -11.886 1.00 86.50 91 THR A N 1
ATOM 689 C CA . THR A 1 91 ? 16.617 -22.418 -12.455 1.00 86.50 91 THR A CA 1
ATOM 690 C C . THR A 1 91 ? 16.459 -21.373 -11.347 1.00 86.50 91 THR A C 1
ATOM 692 O O . THR A 1 91 ? 15.375 -20.797 -11.185 1.00 86.50 91 THR A O 1
ATOM 695 N N . PRO A 1 92 ? 17.515 -21.090 -10.563 1.00 87.50 92 PRO A N 1
ATOM 696 C CA . PRO A 1 92 ? 17.402 -20.235 -9.379 1.00 87.50 92 PRO A CA 1
ATOM 697 C C . PRO A 1 92 ? 17.053 -18.780 -9.723 1.00 87.50 92 PRO A C 1
ATOM 699 O O . PRO A 1 92 ? 16.536 -18.053 -8.883 1.00 87.50 92 PRO A O 1
ATOM 702 N N . GLY A 1 93 ? 17.300 -18.356 -10.966 1.00 87.88 93 GLY A N 1
ATOM 703 C CA . GLY A 1 93 ? 16.938 -17.032 -11.476 1.00 87.88 93 GLY A CA 1
ATOM 704 C C . GLY A 1 93 ? 15.594 -16.958 -12.206 1.00 87.88 93 GLY A C 1
ATOM 705 O O . GLY A 1 93 ? 15.291 -15.901 -12.753 1.00 87.88 93 GLY A O 1
ATOM 706 N N . ALA A 1 94 ? 14.807 -18.041 -12.274 1.00 90.94 94 ALA A N 1
ATOM 707 C CA . ALA A 1 94 ? 13.541 -18.027 -13.012 1.00 90.94 94 ALA A CA 1
ATOM 708 C C . ALA A 1 94 ? 12.609 -16.926 -12.485 1.00 90.94 94 ALA A C 1
ATOM 710 O O . ALA A 1 94 ? 12.407 -16.786 -11.279 1.00 90.94 94 ALA A O 1
ATOM 711 N N . GLY A 1 95 ? 12.070 -16.127 -13.403 1.00 93.12 95 GLY A N 1
ATOM 712 C CA . GLY A 1 95 ? 11.230 -14.981 -13.076 1.00 93.12 95 GLY A CA 1
ATOM 713 C C . GLY A 1 95 ? 11.964 -13.745 -12.557 1.00 93.12 95 GLY A C 1
ATOM 714 O O . GLY A 1 95 ? 11.298 -12.754 -12.306 1.00 93.12 95 GLY A O 1
ATOM 715 N N . ASN A 1 96 ? 13.289 -13.734 -12.401 1.00 95.50 96 ASN A N 1
ATOM 716 C CA . ASN A 1 96 ? 14.017 -12.520 -12.019 1.00 95.50 96 ASN A CA 1
ATOM 717 C C . ASN A 1 96 ? 14.095 -11.542 -13.208 1.00 95.50 96 ASN A C 1
ATOM 719 O O . ASN A 1 96 ? 14.646 -11.878 -14.255 1.00 95.50 96 ASN A O 1
ATOM 723 N N . LEU A 1 97 ? 13.563 -10.329 -13.040 1.00 95.75 97 LEU A N 1
ATOM 724 C CA . LEU A 1 97 ? 13.517 -9.286 -14.075 1.00 95.75 97 LEU A CA 1
ATOM 725 C C . LEU A 1 97 ? 14.536 -8.160 -13.826 1.00 95.75 97 LEU A C 1
ATOM 727 O O . LEU A 1 97 ? 14.569 -7.185 -14.577 1.00 95.75 97 LEU A O 1
ATOM 731 N N . GLY A 1 98 ? 15.377 -8.292 -12.798 1.00 94.38 98 GLY A N 1
ATOM 732 C CA . GLY A 1 98 ? 16.413 -7.328 -12.435 1.00 94.38 98 GLY A CA 1
ATOM 733 C C . GLY A 1 98 ? 15.938 -6.214 -11.501 1.00 94.38 98 GLY A C 1
ATOM 734 O O . GLY A 1 98 ? 14.849 -6.263 -10.927 1.00 94.38 98 GLY A O 1
ATOM 735 N N . TR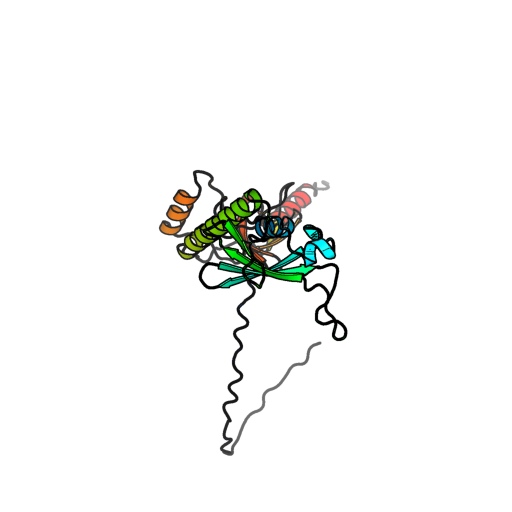P A 1 99 ? 16.798 -5.210 -11.336 1.00 96.25 99 TRP A N 1
ATOM 736 C CA . TRP A 1 99 ? 16.593 -4.083 -10.427 1.00 96.25 99 TRP A CA 1
ATOM 737 C C . TRP A 1 99 ? 16.279 -2.798 -11.186 1.00 96.25 99 TRP A C 1
ATOM 739 O O . TRP A 1 99 ? 16.800 -2.564 -12.278 1.00 96.25 99 TRP A O 1
ATOM 749 N N . VAL A 1 100 ? 15.458 -1.953 -10.569 1.00 98.00 100 VAL A N 1
ATOM 750 C CA . VAL A 1 100 ? 15.293 -0.543 -10.932 1.00 98.00 100 VAL A CA 1
ATOM 751 C C . VAL A 1 100 ? 15.368 0.311 -9.671 1.00 98.00 100 VAL A C 1
ATOM 753 O O . VAL A 1 100 ? 15.027 -0.155 -8.582 1.00 98.00 100 VAL A O 1
ATOM 756 N N . THR A 1 101 ? 15.781 1.563 -9.808 1.00 98.12 101 THR A N 1
ATOM 757 C CA . THR A 1 101 ? 15.855 2.512 -8.693 1.00 98.12 101 THR A CA 1
ATOM 758 C C . THR A 1 101 ? 14.863 3.639 -8.921 1.00 98.12 101 THR A C 1
ATOM 760 O O . THR A 1 101 ? 14.825 4.243 -9.990 1.00 98.12 101 THR A O 1
ATOM 763 N N . TYR A 1 102 ? 14.037 3.922 -7.918 1.00 98.31 102 TYR A N 1
ATOM 764 C CA . TYR A 1 102 ? 13.088 5.025 -7.935 1.00 98.31 102 TYR A CA 1
ATOM 765 C C . TYR A 1 102 ? 13.550 6.161 -7.023 1.00 98.31 102 TYR A C 1
ATOM 767 O O . TYR A 1 102 ? 13.753 5.957 -5.826 1.00 98.31 102 TYR A O 1
ATOM 775 N N . ASP A 1 103 ? 13.662 7.358 -7.588 1.00 97.56 103 ASP A N 1
ATOM 776 C CA . ASP A 1 103 ? 13.881 8.614 -6.877 1.00 97.56 103 ASP A CA 1
ATOM 777 C C . ASP A 1 103 ? 12.517 9.283 -6.613 1.00 97.56 103 ASP A C 1
ATOM 779 O O . ASP A 1 103 ? 11.889 9.818 -7.543 1.00 97.56 103 ASP A O 1
ATOM 783 N N . PRO A 1 104 ? 12.032 9.267 -5.357 1.00 95.81 104 PRO A N 1
ATOM 784 C CA . PRO A 1 104 ? 10.739 9.832 -5.001 1.00 95.81 104 PRO A CA 1
ATOM 785 C C . PRO A 1 104 ? 10.740 11.362 -4.948 1.00 95.81 104 PRO A C 1
ATOM 787 O O . PRO A 1 104 ? 9.660 11.939 -4.866 1.00 95.81 104 PRO A O 1
ATOM 790 N N . VAL A 1 105 ? 11.891 12.037 -4.990 1.00 95.56 105 VAL A N 1
ATOM 791 C CA . VAL A 1 105 ? 11.968 13.506 -5.040 1.00 95.56 105 VAL A CA 1
ATOM 792 C C . VAL A 1 105 ? 11.814 13.975 -6.481 1.00 95.56 105 VAL A C 1
ATOM 794 O O . VAL A 1 105 ? 11.026 14.876 -6.766 1.00 95.56 105 VAL A O 1
ATOM 797 N N . GLN A 1 106 ? 12.530 13.331 -7.402 1.00 97.19 106 GLN A N 1
ATOM 798 C CA . GLN A 1 106 ? 12.557 13.718 -8.814 1.00 97.19 106 GLN A CA 1
ATOM 799 C C . GLN A 1 106 ? 11.472 13.043 -9.660 1.00 97.19 106 GLN A C 1
ATOM 801 O O . GLN A 1 106 ? 11.305 13.400 -10.824 1.00 97.19 106 GLN A O 1
ATOM 806 N N . ASN A 1 107 ? 10.734 12.080 -9.097 1.00 98.00 107 ASN A N 1
ATOM 807 C CA . ASN A 1 107 ? 9.833 11.196 -9.839 1.00 98.00 107 ASN A CA 1
ATOM 808 C C . ASN A 1 107 ? 10.550 10.521 -11.019 1.00 98.00 107 ASN A C 1
ATOM 810 O O . ASN A 1 107 ? 10.075 10.533 -12.159 1.00 98.00 107 ASN A O 1
ATOM 814 N N . ARG A 1 108 ? 11.730 9.965 -10.744 1.00 98.19 108 ARG A N 1
ATOM 815 C CA . ARG A 1 108 ? 12.607 9.375 -11.756 1.00 98.19 108 ARG A CA 1
ATOM 816 C C . ARG A 1 108 ? 12.804 7.896 -11.467 1.00 98.19 108 ARG A C 1
ATOM 818 O O . ARG A 1 108 ? 12.981 7.510 -10.319 1.00 98.19 108 ARG A O 1
ATOM 825 N N . LEU A 1 109 ? 12.770 7.086 -12.517 1.00 98.44 109 LEU A N 1
ATOM 826 C CA . LEU A 1 109 ? 13.066 5.662 -12.456 1.00 98.44 109 LEU A CA 1
ATOM 827 C C . LEU A 1 109 ? 14.311 5.407 -13.306 1.00 98.44 109 LEU A C 1
ATOM 829 O O . LEU A 1 109 ? 14.372 5.895 -14.435 1.00 98.44 109 LEU A O 1
ATOM 833 N N . THR A 1 110 ? 15.281 4.674 -12.781 1.00 98.19 110 THR A N 1
ATOM 834 C CA . THR A 1 110 ? 16.496 4.273 -13.498 1.00 98.19 110 THR A CA 1
ATOM 835 C C . THR A 1 110 ? 16.662 2.760 -13.476 1.00 98.19 110 THR A C 1
ATOM 837 O O . THR A 1 110 ? 16.089 2.077 -12.622 1.00 98.19 110 THR A O 1
ATOM 840 N N . ASP A 1 111 ? 17.402 2.219 -14.438 1.00 96.25 111 ASP A N 1
ATOM 841 C CA . ASP A 1 111 ? 17.818 0.819 -14.411 1.00 96.25 111 ASP A CA 1
ATOM 842 C C . ASP A 1 111 ? 19.056 0.602 -13.516 1.00 96.25 111 ASP A C 1
ATOM 844 O O . ASP A 1 111 ? 19.472 1.485 -12.767 1.00 96.25 111 ASP A O 1
ATOM 848 N N . VAL A 1 112 ? 19.633 -0.601 -13.571 1.00 93.88 112 VAL A N 1
ATOM 849 C CA . VAL A 1 112 ? 20.813 -0.985 -12.778 1.00 93.88 112 VAL A CA 1
ATOM 850 C C . VAL A 1 112 ? 22.096 -0.223 -13.150 1.00 93.88 112 VAL A C 1
ATOM 852 O O . VAL A 1 112 ? 23.038 -0.218 -12.362 1.00 93.88 112 VAL A O 1
ATOM 855 N N . ASN A 1 113 ? 22.144 0.410 -14.324 1.00 94.31 113 ASN A N 1
ATOM 856 C CA . ASN A 1 113 ? 23.272 1.216 -14.798 1.00 94.31 113 ASN A CA 1
ATOM 857 C C . ASN A 1 113 ? 23.038 2.722 -14.591 1.00 94.31 113 ASN A C 1
ATOM 859 O O . ASN A 1 113 ? 23.787 3.531 -15.134 1.00 94.31 113 ASN A O 1
ATOM 863 N N . ASP A 1 114 ? 21.997 3.093 -13.838 1.00 94.38 114 ASP A N 1
ATOM 864 C CA . ASP A 1 114 ? 21.526 4.467 -13.644 1.00 94.38 114 ASP A CA 1
ATOM 865 C C . ASP A 1 114 ? 20.985 5.150 -14.917 1.00 94.38 114 ASP A C 1
ATOM 867 O O . ASP A 1 114 ? 20.746 6.365 -14.924 1.00 94.38 114 ASP A O 1
ATOM 871 N N . ASP A 1 115 ? 20.691 4.383 -15.974 1.00 96.81 115 ASP A N 1
ATOM 872 C CA . ASP A 1 115 ? 20.077 4.924 -17.184 1.00 96.81 115 ASP A CA 1
ATOM 873 C C . ASP A 1 115 ? 18.589 5.233 -16.937 1.00 96.81 115 ASP A C 1
ATOM 875 O O . ASP A 1 115 ? 17.855 4.409 -16.376 1.00 96.81 115 ASP A O 1
ATOM 879 N N . PRO A 1 116 ? 18.088 6.415 -17.347 1.00 97.75 116 PRO A N 1
ATOM 880 C CA . PRO A 1 116 ? 16.709 6.809 -17.094 1.00 97.75 116 PRO A CA 1
ATOM 881 C C . PRO A 1 116 ? 15.716 5.962 -17.896 1.00 97.75 116 PRO A C 1
ATOM 883 O O . PRO A 1 116 ? 15.764 5.886 -19.126 1.00 97.75 116 PRO A O 1
ATOM 886 N N . LEU A 1 117 ? 14.736 5.401 -17.191 1.00 98.19 117 LEU A N 1
ATOM 887 C CA . LEU A 1 117 ? 13.608 4.688 -17.773 1.00 98.19 117 LEU A CA 1
ATOM 888 C C . LEU A 1 117 ? 12.451 5.651 -18.059 1.00 98.19 117 LEU A C 1
ATOM 890 O O . LEU A 1 117 ? 12.117 6.537 -17.269 1.00 98.19 117 LEU A O 1
ATOM 894 N N . THR A 1 118 ? 11.786 5.444 -19.194 1.00 98.19 118 THR A N 1
ATOM 895 C CA . THR A 1 118 ? 10.513 6.107 -19.499 1.00 98.19 118 THR A CA 1
ATOM 896 C C . THR A 1 118 ? 9.383 5.325 -18.843 1.00 98.19 118 THR A C 1
ATOM 898 O O . THR A 1 118 ? 9.378 4.100 -18.889 1.00 98.19 118 THR A O 1
ATOM 901 N N . PHE A 1 119 ? 8.435 6.018 -18.214 1.00 98.06 119 PHE A N 1
ATOM 902 C CA . PHE A 1 119 ? 7.272 5.416 -17.555 1.00 98.06 119 PHE A CA 1
ATOM 903 C C . PHE A 1 119 ? 6.139 6.444 -17.424 1.00 98.06 119 PHE A C 1
ATOM 905 O O . PHE A 1 119 ? 6.328 7.638 -17.687 1.00 98.06 119 PHE A O 1
ATOM 912 N N . ASN A 1 120 ? 4.949 6.007 -17.007 1.00 98.31 120 ASN A N 1
ATOM 913 C CA . ASN A 1 120 ? 3.821 6.903 -16.778 1.00 98.31 120 ASN A CA 1
ATOM 914 C C . ASN A 1 120 ? 4.068 7.801 -15.551 1.00 98.31 120 ASN A C 1
ATOM 916 O O . ASN A 1 120 ? 3.962 7.369 -14.401 1.00 98.31 120 ASN A O 1
ATOM 920 N N . GLN A 1 121 ? 4.318 9.083 -15.807 1.00 98.06 121 GLN A N 1
ATOM 921 C CA . GLN A 1 121 ? 4.611 10.082 -14.778 1.00 98.06 121 GLN A CA 1
ATOM 922 C C . GLN A 1 121 ? 3.485 10.249 -13.747 1.00 98.06 121 GLN A C 1
ATOM 924 O O . GLN A 1 121 ? 3.764 10.444 -12.565 1.00 98.06 121 GLN A O 1
ATOM 929 N N . GLU A 1 122 ? 2.220 10.115 -14.151 1.00 98.19 122 GLU A N 1
ATOM 930 C CA . GLU A 1 122 ? 1.082 10.194 -13.228 1.00 98.19 122 GLU A CA 1
ATOM 931 C C . GLU A 1 122 ? 0.984 8.965 -12.318 1.00 98.19 122 GLU A C 1
ATOM 933 O O . GLU A 1 122 ? 0.553 9.082 -11.168 1.00 98.19 122 GLU A O 1
ATOM 938 N N . ALA A 1 123 ? 1.413 7.790 -12.790 1.00 97.56 123 ALA A N 1
ATOM 939 C CA . ALA A 1 123 ? 1.550 6.616 -11.932 1.00 97.56 123 ALA A CA 1
ATOM 940 C C . ALA A 1 123 ? 2.659 6.827 -10.886 1.00 97.56 123 ALA A C 1
ATOM 942 O O . ALA A 1 123 ? 2.445 6.531 -9.712 1.00 97.56 123 ALA A O 1
ATOM 943 N N . GLY A 1 124 ? 3.778 7.444 -11.281 1.00 97.81 124 GLY A N 1
ATOM 944 C CA . GLY A 1 124 ? 4.828 7.878 -10.352 1.00 97.81 124 GLY A CA 1
ATOM 945 C C . GLY A 1 124 ? 4.320 8.839 -9.280 1.00 97.81 124 GLY A C 1
ATOM 946 O O . GLY A 1 124 ? 4.453 8.564 -8.092 1.00 97.81 124 GLY A O 1
ATOM 947 N N . LYS A 1 125 ? 3.611 9.906 -9.667 1.00 97.81 125 LYS A N 1
ATOM 948 C CA . LYS A 1 125 ? 3.013 10.854 -8.707 1.00 97.81 125 LYS A CA 1
ATOM 949 C C . LYS A 1 125 ? 2.027 10.196 -7.744 1.00 97.81 125 LYS A C 1
ATOM 951 O O . LYS A 1 125 ? 1.942 10.590 -6.582 1.00 97.81 125 LYS A O 1
ATOM 956 N N . ARG A 1 126 ? 1.259 9.197 -8.198 1.00 96.12 126 ARG A N 1
ATOM 957 C CA . ARG A 1 126 ? 0.397 8.399 -7.305 1.00 96.12 126 ARG A CA 1
ATOM 958 C C . ARG A 1 126 ? 1.231 7.650 -6.270 1.00 96.12 126 ARG A C 1
ATOM 960 O O . ARG A 1 126 ? 0.866 7.682 -5.100 1.00 96.12 126 ARG A O 1
ATOM 967 N N . TYR A 1 127 ? 2.346 7.053 -6.680 1.00 95.75 127 TYR A N 1
ATOM 968 C CA . TYR A 1 127 ? 3.258 6.390 -5.755 1.00 95.75 127 TYR A CA 1
ATOM 969 C C . TYR A 1 127 ? 3.903 7.380 -4.771 1.00 95.75 127 TYR A C 1
ATOM 971 O O . TYR A 1 127 ? 3.878 7.118 -3.573 1.00 95.75 127 TYR A O 1
ATOM 979 N N . GLN A 1 128 ? 4.350 8.565 -5.214 1.00 96.00 128 GLN A N 1
ATOM 980 C CA . GLN A 1 128 ? 4.850 9.626 -4.316 1.00 96.00 128 GLN A CA 1
ATOM 981 C C . GLN A 1 128 ? 3.815 10.030 -3.265 1.00 96.00 128 GLN A C 1
ATOM 983 O O . GLN A 1 128 ? 4.136 10.117 -2.082 1.00 96.00 128 GLN A O 1
ATOM 988 N N . ARG A 1 129 ? 2.562 10.256 -3.686 1.00 94.50 129 ARG A N 1
ATOM 989 C CA . ARG A 1 129 ? 1.471 10.584 -2.758 1.00 94.50 129 ARG A CA 1
ATOM 990 C C . ARG A 1 129 ? 1.237 9.462 -1.755 1.00 94.50 129 ARG A C 1
ATOM 992 O O . ARG A 1 129 ? 1.134 9.755 -0.571 1.00 94.50 129 ARG A O 1
ATOM 999 N N . CYS A 1 130 ? 1.229 8.209 -2.209 1.00 93.12 130 CYS A N 1
ATOM 1000 C CA . CYS A 1 130 ? 1.112 7.068 -1.309 1.00 93.12 130 CYS A CA 1
ATOM 1001 C C . CYS A 1 130 ? 2.265 7.028 -0.297 1.00 93.12 130 CYS A C 1
ATOM 1003 O O . CYS A 1 130 ? 2.020 6.892 0.894 1.00 93.12 130 CYS A O 1
ATOM 1005 N N . LEU A 1 131 ? 3.516 7.216 -0.734 1.00 92.56 131 LEU A N 1
ATOM 1006 C CA . LEU A 1 131 ? 4.683 7.236 0.156 1.00 92.56 131 LEU A CA 1
ATOM 1007 C C . LEU A 1 131 ? 4.607 8.360 1.198 1.00 92.56 131 LEU A C 1
ATOM 1009 O O . LEU A 1 131 ? 4.929 8.139 2.367 1.00 92.56 131 LEU A O 1
ATOM 1013 N N . LEU A 1 132 ? 4.172 9.553 0.786 1.00 92.50 132 LEU A N 1
ATOM 1014 C CA . LEU A 1 132 ? 3.976 10.691 1.684 1.00 92.50 132 LEU A CA 1
ATOM 1015 C C . LEU A 1 132 ? 2.887 10.395 2.721 1.00 92.50 132 LEU A C 1
ATOM 1017 O O . LEU A 1 132 ? 3.102 10.589 3.916 1.00 92.50 132 LEU A O 1
ATOM 1021 N N . GLN A 1 133 ? 1.746 9.885 2.267 1.00 91.94 133 GLN A N 1
ATOM 1022 C CA . GLN A 1 133 ? 0.616 9.509 3.112 1.00 91.94 133 GLN A CA 1
ATOM 1023 C C . GLN A 1 133 ? 1.001 8.394 4.092 1.00 91.94 133 GLN A C 1
ATOM 1025 O O . GLN A 1 133 ? 0.720 8.502 5.281 1.00 91.94 133 GLN A O 1
ATOM 1030 N N . ALA A 1 134 ? 1.751 7.386 3.635 1.00 90.38 134 ALA A N 1
ATOM 1031 C CA . ALA A 1 134 ? 2.298 6.323 4.475 1.00 90.38 134 ALA A CA 1
ATOM 1032 C C . ALA A 1 134 ? 3.150 6.888 5.617 1.00 90.38 134 ALA A C 1
ATOM 1034 O O . ALA A 1 134 ? 2.981 6.506 6.774 1.00 90.38 134 ALA A O 1
ATOM 1035 N N . ALA A 1 135 ? 4.050 7.825 5.302 1.00 90.69 135 ALA A N 1
ATOM 1036 C CA . ALA A 1 135 ? 4.907 8.468 6.293 1.00 90.69 135 ALA A CA 1
ATOM 1037 C C . ALA A 1 135 ? 4.102 9.319 7.291 1.00 90.69 135 ALA A C 1
ATOM 1039 O O . ALA A 1 135 ? 4.381 9.290 8.489 1.00 90.69 135 ALA A O 1
ATOM 1040 N N . GLN A 1 136 ? 3.083 10.041 6.818 1.00 92.38 136 GLN A N 1
ATOM 1041 C CA . GLN A 1 136 ? 2.183 10.817 7.676 1.00 92.38 136 GLN A CA 1
ATOM 1042 C C . GLN A 1 136 ? 1.390 9.915 8.626 1.00 92.38 136 GLN A C 1
ATOM 1044 O O . GLN A 1 136 ? 1.336 10.187 9.823 1.00 92.38 136 GLN A O 1
ATOM 1049 N N . CYS A 1 137 ? 0.831 8.820 8.115 1.00 92.88 137 CYS A N 1
ATOM 1050 C CA . CYS A 1 137 ? 0.078 7.848 8.901 1.00 92.88 137 CYS A CA 1
ATOM 1051 C C . CYS A 1 137 ? 0.948 7.131 9.934 1.00 92.88 137 CYS A C 1
ATOM 1053 O O . CYS A 1 137 ? 0.521 6.951 11.072 1.00 92.88 137 CYS A O 1
ATOM 1055 N N . GLN A 1 138 ? 2.182 6.777 9.566 1.00 91.62 138 GLN A N 1
ATOM 1056 C CA . GLN A 1 138 ? 3.154 6.218 10.502 1.00 91.62 138 GLN A CA 1
ATOM 1057 C C . GLN A 1 138 ? 3.488 7.223 11.616 1.00 91.62 138 GLN A C 1
ATOM 1059 O O . GLN A 1 138 ? 3.407 6.887 12.794 1.00 91.62 138 GLN A O 1
ATOM 1064 N N . SER A 1 139 ? 3.776 8.480 11.259 1.00 92.56 139 SER A N 1
ATOM 1065 C CA . SER A 1 139 ? 4.059 9.536 12.242 1.00 92.56 139 SER A CA 1
ATOM 1066 C C . SER A 1 139 ? 2.863 9.845 13.145 1.00 92.56 139 SER A C 1
ATOM 1068 O O . SER A 1 139 ? 3.052 10.218 14.302 1.00 92.56 139 SER A O 1
ATOM 1070 N N . LEU A 1 140 ? 1.635 9.731 12.631 1.00 93.56 140 LEU A N 1
ATOM 1071 C CA . LEU A 1 140 ? 0.428 9.845 13.442 1.00 93.56 140 LEU A CA 1
ATOM 1072 C C . LEU A 1 140 ? 0.370 8.702 14.453 1.00 93.56 140 LEU A C 1
ATOM 1074 O O . LEU A 1 140 ? 0.276 8.985 15.641 1.00 93.56 140 LEU A O 1
ATOM 1078 N N . LEU A 1 141 ? 0.478 7.450 13.995 1.00 92.38 141 LEU A N 1
ATOM 1079 C CA . LEU A 1 141 ? 0.413 6.261 14.848 1.00 92.38 141 LEU A CA 1
ATOM 1080 C C . LEU A 1 141 ? 1.442 6.306 15.987 1.00 92.38 141 LEU A C 1
ATOM 1082 O O . LEU A 1 141 ? 1.093 6.017 17.125 1.00 92.38 141 LEU A O 1
ATOM 1086 N N . GLU A 1 142 ? 2.676 6.726 15.701 1.00 92.62 142 GLU A N 1
ATOM 1087 C CA . GLU A 1 142 ? 3.762 6.855 16.689 1.00 92.62 142 GLU A CA 1
ATOM 1088 C C . GLU A 1 142 ? 3.479 7.873 17.803 1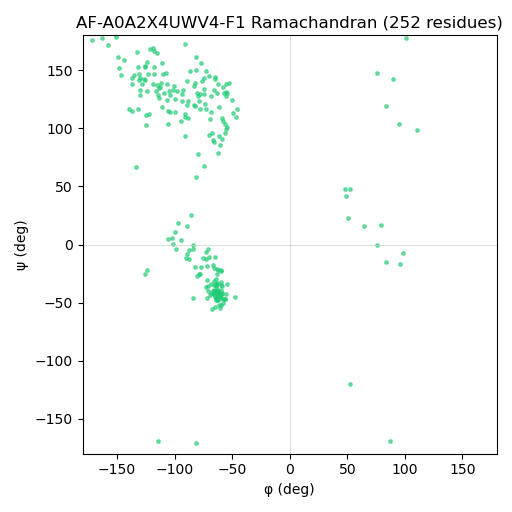.00 92.62 142 GLU A C 1
ATOM 1090 O O . GLU A 1 142 ? 4.082 7.801 18.871 1.00 92.62 142 GLU A O 1
ATOM 1095 N N . LYS A 1 143 ? 2.575 8.830 17.567 1.00 94.75 143 LYS A N 1
ATOM 1096 C CA . LYS A 1 143 ? 2.174 9.838 18.561 1.00 94.75 143 LYS A CA 1
ATOM 1097 C C . LYS A 1 143 ? 0.987 9.394 19.411 1.00 94.75 143 LYS A C 1
ATOM 1099 O O . LYS A 1 143 ? 0.670 10.078 20.382 1.00 94.75 143 LYS A O 1
ATOM 1104 N N . LEU A 1 144 ? 0.306 8.314 19.033 1.00 94.31 144 LEU A N 1
ATOM 1105 C CA . LEU A 1 144 ? -0.854 7.821 19.767 1.00 94.31 144 LEU A CA 1
ATOM 1106 C C . LEU A 1 144 ? -0.397 6.981 20.956 1.00 94.31 144 LEU A C 1
ATOM 1108 O O . LEU A 1 144 ? 0.499 6.146 20.845 1.00 94.31 144 LEU A O 1
ATOM 1112 N N . THR A 1 145 ? -1.075 7.152 22.083 1.00 94.50 145 THR A N 1
ATOM 1113 C CA . THR A 1 145 ? -0.976 6.221 23.206 1.00 94.50 145 THR A CA 1
ATOM 1114 C C . THR A 1 145 ? -2.023 5.130 23.023 1.00 94.50 145 THR A C 1
ATOM 1116 O O . THR A 1 145 ? -3.222 5.403 22.934 1.00 94.50 145 THR A O 1
ATOM 1119 N N . LEU A 1 146 ? -1.560 3.881 22.934 1.00 92.75 146 LEU A N 1
ATOM 1120 C CA . LEU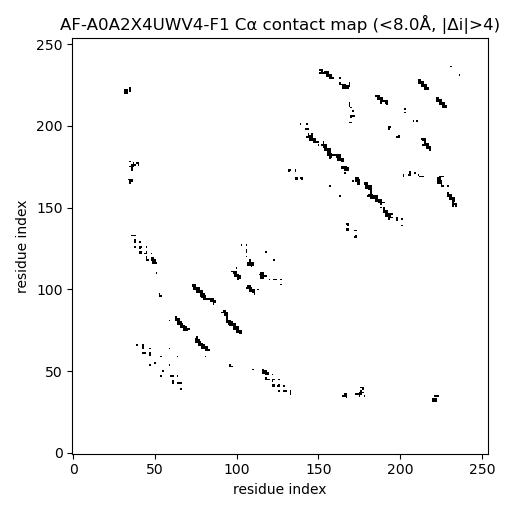 A 1 146 ? -2.430 2.711 22.862 1.00 92.75 146 LEU A CA 1
ATOM 1121 C C . LEU A 1 146 ? -2.637 2.149 24.264 1.00 92.75 146 LEU A C 1
ATOM 1123 O O . LEU A 1 146 ? -1.681 1.797 24.953 1.00 92.75 146 LEU A O 1
ATOM 1127 N N . GLU A 1 147 ? -3.894 2.044 24.669 1.00 91.12 147 GLU A N 1
ATOM 1128 C CA . GLU A 1 147 ? -4.292 1.551 25.981 1.00 91.12 147 GLU A CA 1
ATOM 1129 C C . GLU A 1 147 ? -5.132 0.278 25.854 1.00 91.12 147 GLU A C 1
ATOM 1131 O O . GLU A 1 147 ? -5.851 0.106 24.861 1.00 91.12 147 GLU A O 1
ATOM 1136 N N . PRO A 1 148 ? -5.112 -0.598 26.875 1.00 91.12 148 PRO A N 1
ATOM 1137 C CA . PRO A 1 148 ? -6.016 -1.731 26.936 1.00 91.12 148 PRO A CA 1
ATOM 1138 C C . PRO A 1 148 ? -7.485 -1.306 26.833 1.00 91.12 148 PRO A C 1
ATOM 1140 O O . PRO A 1 148 ? -7.983 -0.418 27.544 1.00 91.12 148 PRO A O 1
ATOM 1143 N N . ILE A 1 149 ? -8.218 -1.985 25.959 1.00 87.31 149 ILE A N 1
ATOM 1144 C CA . ILE A 1 149 ? -9.664 -1.846 25.836 1.00 87.31 149 ILE A CA 1
ATOM 1145 C C . ILE A 1 149 ? -10.340 -3.132 26.290 1.00 87.31 149 ILE A C 1
ATOM 1147 O O . ILE A 1 149 ? -9.868 -4.229 26.016 1.00 87.31 149 ILE A O 1
ATOM 1151 N N . GLN A 1 150 ? -11.441 -2.982 27.023 1.00 81.06 150 GLN A N 1
ATOM 1152 C CA . GLN A 1 150 ? -12.320 -4.104 27.307 1.00 81.06 150 GLN A CA 1
ATOM 1153 C C . GLN A 1 150 ? -13.241 -4.241 26.104 1.00 81.06 150 GLN A C 1
ATOM 1155 O O . GLN A 1 150 ? -13.938 -3.287 25.758 1.00 81.06 150 GLN A O 1
ATOM 1160 N N . THR A 1 151 ? -13.196 -5.395 25.452 1.00 77.44 151 THR A N 1
ATOM 1161 C CA . THR A 1 151 ? -14.183 -5.780 24.449 1.00 77.44 151 THR A CA 1
ATOM 1162 C C . THR A 1 151 ? -15.023 -6.910 25.010 1.00 77.44 151 THR A C 1
ATOM 1164 O O . THR A 1 151 ? -14.533 -7.725 25.789 1.00 77.44 151 THR A O 1
ATOM 1167 N N . GLU A 1 152 ? -16.295 -6.936 24.631 1.00 75.62 152 GLU A N 1
ATOM 1168 C CA . GLU A 1 152 ? -17.237 -7.968 25.075 1.00 75.62 152 GLU A CA 1
ATOM 1169 C C . GLU A 1 152 ? -16.841 -9.341 24.524 1.00 75.62 152 GLU A C 1
ATOM 1171 O O . GLU A 1 152 ? -16.904 -10.333 25.240 1.00 75.62 152 GLU A O 1
ATOM 1176 N N . SER A 1 153 ? -16.294 -9.351 23.303 1.00 79.38 153 SER A N 1
ATOM 1177 C CA . SER A 1 153 ? -15.741 -10.532 22.651 1.00 79.38 153 SER A CA 1
ATOM 1178 C C . SER A 1 153 ? -14.343 -10.263 22.089 1.00 79.38 153 SER A C 1
ATOM 1180 O O . SER A 1 153 ? -14.077 -9.149 21.615 1.00 79.38 153 SER A O 1
ATOM 1182 N N . PRO A 1 154 ? -13.433 -11.254 22.074 1.00 83.62 154 PRO A N 1
ATOM 1183 C CA . PRO A 1 154 ? -12.203 -11.176 21.293 1.00 83.62 154 PRO A CA 1
ATOM 1184 C C . PRO A 1 154 ? -12.444 -11.436 19.797 1.00 83.62 154 PRO A C 1
ATOM 1186 O O . PRO A 1 154 ? -11.599 -11.064 18.984 1.00 83.62 154 PRO A O 1
ATOM 1189 N N . ARG A 1 155 ? -13.569 -12.061 19.415 1.00 91.69 155 ARG A N 1
ATOM 1190 C CA . ARG A 1 155 ? -13.894 -12.419 18.025 1.00 91.69 155 ARG A CA 1
ATOM 1191 C C . ARG A 1 155 ? -15.027 -11.549 17.498 1.00 91.69 155 ARG A C 1
ATOM 1193 O O . ARG A 1 155 ? -16.055 -11.374 18.145 1.00 91.69 155 ARG A O 1
ATOM 1200 N N . TRP A 1 156 ? -14.808 -10.983 16.320 1.00 94.12 156 TRP A N 1
ATOM 1201 C CA . TRP A 1 156 ? -15.743 -10.068 15.679 1.00 94.12 156 TRP A CA 1
ATOM 1202 C C . TRP A 1 156 ? -15.962 -10.490 14.235 1.00 94.12 156 TRP A C 1
ATOM 1204 O O . TRP A 1 156 ? -15.032 -10.927 13.554 1.00 94.12 156 TRP A O 1
ATOM 1214 N N . ILE A 1 157 ? -17.197 -10.363 13.769 1.00 94.62 157 ILE A N 1
ATOM 1215 C CA . ILE A 1 157 ? -17.594 -10.718 12.411 1.00 94.62 157 ILE A CA 1
ATOM 1216 C C . ILE A 1 157 ? -17.696 -9.443 11.581 1.00 94.62 157 ILE A C 1
ATOM 1218 O O . ILE A 1 157 ? -18.289 -8.446 11.996 1.00 94.62 157 ILE A O 1
ATOM 1222 N N . VAL A 1 158 ? -17.113 -9.481 10.386 1.00 96.00 158 VAL A N 1
ATOM 1223 C CA . VAL A 1 158 ? -17.161 -8.379 9.428 1.00 96.00 158 VAL A CA 1
ATOM 1224 C C . VAL A 1 158 ? -18.548 -8.306 8.793 1.00 96.00 158 VAL A C 1
ATOM 1226 O O . VAL A 1 158 ? -19.073 -9.288 8.256 1.00 96.00 158 VAL A O 1
ATOM 1229 N N . THR A 1 159 ? -19.140 -7.116 8.793 1.00 93.69 159 THR A N 1
ATOM 1230 C CA . THR A 1 159 ? -20.496 -6.862 8.293 1.00 93.69 159 THR A CA 1
ATOM 1231 C C . THR A 1 159 ? -20.519 -5.870 7.126 1.00 93.69 159 THR A C 1
ATOM 1233 O O . THR A 1 159 ? -19.533 -5.206 6.789 1.00 93.69 159 THR A O 1
ATOM 1236 N N . GLY A 1 160 ? -21.682 -5.772 6.474 1.00 89.69 160 GLY A N 1
ATOM 1237 C CA . GLY A 1 160 ? -21.933 -4.866 5.354 1.00 89.69 160 GLY A CA 1
ATOM 1238 C C . GLY A 1 160 ? -21.871 -5.544 3.983 1.00 89.69 160 GLY A C 1
ATOM 1239 O O . GLY A 1 160 ? -21.627 -6.735 3.853 1.00 89.69 160 GLY A O 1
ATOM 1240 N N . LYS A 1 161 ? -22.144 -4.777 2.921 1.00 84.38 161 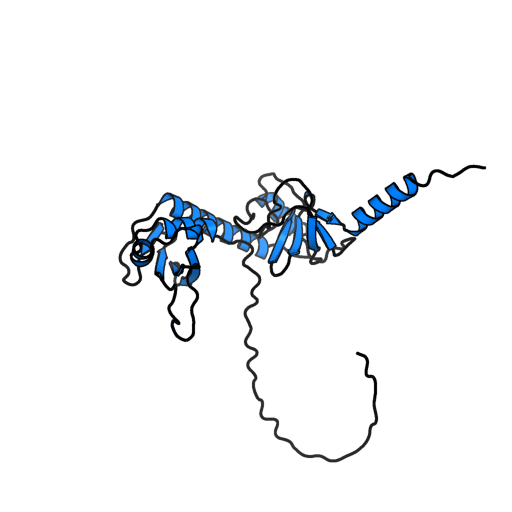LYS A N 1
ATOM 1241 C CA . LYS A 1 161 ? -22.215 -5.301 1.538 1.00 84.38 161 LYS A CA 1
ATOM 1242 C C . LYS A 1 161 ? -20.942 -5.068 0.717 1.00 84.38 161 LYS A C 1
ATOM 1244 O O . LYS A 1 161 ? -20.872 -5.475 -0.437 1.00 84.38 161 LYS A O 1
ATOM 1249 N N . SER A 1 162 ? -19.964 -4.363 1.279 1.00 88.75 162 SER A N 1
ATOM 1250 C CA . SER A 1 162 ? -18.731 -3.950 0.604 1.00 88.75 162 SER A CA 1
ATOM 1251 C C . SER A 1 162 ? -17.502 -4.484 1.334 1.00 88.75 162 SER A C 1
ATOM 1253 O O . SER A 1 162 ? -17.603 -4.920 2.475 1.00 88.75 162 SER A O 1
ATOM 1255 N N . ARG A 1 163 ? -16.333 -4.379 0.692 1.00 94.00 163 ARG A N 1
ATOM 1256 C CA . ARG A 1 163 ? -15.032 -4.619 1.334 1.00 94.00 163 ARG A CA 1
ATOM 1257 C C . ARG A 1 163 ? -14.870 -3.731 2.570 1.00 94.00 163 ARG A C 1
ATOM 1259 O O . ARG A 1 163 ? -15.201 -2.541 2.505 1.00 94.00 163 ARG A O 1
ATOM 1266 N N . SER A 1 164 ? -14.330 -4.309 3.635 1.00 95.00 164 SER A N 1
ATOM 1267 C CA . SER A 1 164 ? -13.914 -3.611 4.850 1.00 95.00 164 SER A CA 1
ATOM 1268 C C . SER A 1 164 ? -12.394 -3.536 4.856 1.00 95.00 164 SER A C 1
ATOM 1270 O O . SER A 1 164 ? -11.706 -4.554 4.852 1.00 95.00 164 SER A O 1
ATOM 1272 N N . TRP A 1 165 ? -11.875 -2.317 4.765 1.00 94.12 165 TRP A N 1
ATOM 1273 C CA . TRP A 1 165 ? -10.453 -2.066 4.563 1.00 94.12 165 TRP A CA 1
ATOM 1274 C C . TRP A 1 165 ? -9.702 -2.022 5.886 1.00 94.12 165 TRP A C 1
ATOM 1276 O O . TRP A 1 165 ? -10.249 -1.599 6.905 1.00 94.12 165 TRP A O 1
ATOM 1286 N N . PHE A 1 166 ? -8.436 -2.426 5.837 1.00 94.19 166 PHE A N 1
ATOM 1287 C CA . PHE A 1 166 ? -7.489 -2.153 6.907 1.00 94.19 166 PHE A CA 1
ATOM 1288 C C . PHE A 1 166 ? -6.943 -0.736 6.777 1.00 94.19 166 PHE A C 1
ATOM 1290 O O . PHE A 1 166 ? -6.799 -0.199 5.676 1.00 94.19 166 PHE A O 1
ATOM 1297 N N . TYR A 1 167 ? -6.605 -0.156 7.917 1.00 94.12 167 TYR A N 1
ATOM 1298 C CA . TYR A 1 167 ? -6.018 1.162 8.046 1.00 94.12 167 TYR A CA 1
ATOM 1299 C C . TYR A 1 167 ? -4.736 1.057 8.877 1.00 94.12 167 TYR A C 1
ATOM 1301 O O . TYR A 1 167 ? -4.660 0.294 9.843 1.00 94.12 167 TYR A O 1
ATOM 1309 N N . SER A 1 168 ? -3.709 1.826 8.524 1.00 92.75 168 SER A N 1
ATOM 1310 C CA . SER A 1 168 ? -2.446 1.845 9.273 1.00 92.75 168 SER A CA 1
ATOM 1311 C C . SER A 1 168 ? -2.491 2.745 10.507 1.00 92.75 168 SER A C 1
ATOM 1313 O O . SER A 1 168 ? -1.684 2.583 11.411 1.00 92.75 168 SER A O 1
ATOM 1315 N N . ALA A 1 169 ? -3.444 3.671 10.561 1.00 93.50 169 ALA A N 1
ATOM 1316 C CA . ALA A 1 169 ? -3.784 4.482 11.725 1.00 93.50 169 ALA A CA 1
ATOM 1317 C C . ALA A 1 169 ? -5.311 4.699 11.743 1.00 93.50 169 ALA A C 1
ATOM 1319 O O . ALA A 1 169 ? -5.938 4.562 10.690 1.00 93.50 169 ALA A O 1
ATOM 1320 N N . PRO A 1 170 ? -5.930 5.029 12.889 1.00 93.94 170 PRO A N 1
ATOM 1321 C CA . PRO A 1 170 ? -7.388 5.083 13.020 1.00 93.94 170 PRO A CA 1
ATOM 1322 C C . PRO A 1 170 ? -7.990 6.397 12.486 1.00 93.94 170 PRO A C 1
ATOM 1324 O O . PRO A 1 170 ? -8.637 7.142 13.218 1.00 93.94 170 PRO A O 1
ATOM 1327 N N . VAL A 1 171 ? -7.745 6.692 11.207 1.00 93.81 171 VAL A N 1
ATOM 1328 C CA . VAL A 1 171 ? -8.288 7.833 10.447 1.00 93.81 171 VAL A CA 1
ATOM 1329 C C . VAL A 1 171 ? -8.451 7.454 8.970 1.00 93.81 171 VAL A C 1
ATOM 1331 O O . VAL A 1 171 ? -7.699 6.620 8.459 1.00 93.81 171 VAL A O 1
ATOM 1334 N N . GLU A 1 172 ? -9.403 8.065 8.260 1.00 92.25 172 GLU A N 1
ATOM 1335 C CA . GLU A 1 172 ? -9.806 7.608 6.919 1.00 92.25 172 GLU A CA 1
ATOM 1336 C C . GLU A 1 172 ? -8.694 7.714 5.867 1.00 92.25 172 GLU A C 1
ATOM 1338 O O . GLU A 1 172 ? -8.521 6.826 5.026 1.00 92.25 172 GLU A O 1
ATOM 1343 N N . GLN A 1 173 ? -7.856 8.747 5.953 1.00 91.25 173 GLN A N 1
ATOM 1344 C CA . GLN A 1 173 ? -6.692 8.897 5.084 1.00 91.25 173 GLN A CA 1
ATOM 1345 C C . GLN A 1 173 ? -5.638 7.805 5.296 1.00 91.25 173 GLN A C 1
ATOM 1347 O O . GLN A 1 173 ? -4.723 7.691 4.496 1.00 91.25 173 GLN A O 1
ATOM 1352 N N . CYS A 1 174 ? -5.722 6.979 6.334 1.00 92.94 174 CYS A N 1
ATOM 1353 C CA . CYS A 1 174 ? -4.758 5.903 6.549 1.00 92.94 174 CYS A CA 1
ATOM 1354 C C . CYS A 1 174 ? -5.243 4.544 6.037 1.00 92.94 174 CYS A C 1
ATOM 1356 O O . CYS A 1 174 ? -4.686 3.514 6.415 1.00 92.94 174 CYS A O 1
ATOM 1358 N N . ARG A 1 175 ? -6.248 4.534 5.151 1.00 92.62 175 ARG A N 1
ATOM 1359 C CA . ARG A 1 175 ? -6.775 3.332 4.495 1.00 92.62 175 ARG A CA 1
ATOM 1360 C C . ARG A 1 175 ? -5.752 2.686 3.561 1.00 92.62 175 ARG A C 1
ATOM 1362 O O . ARG A 1 175 ? -5.194 3.353 2.693 1.00 92.62 175 ARG A O 1
ATOM 1369 N N . SER A 1 176 ? -5.596 1.371 3.667 1.00 89.88 176 SER A N 1
ATOM 1370 C CA . SER A 1 176 ? -4.811 0.562 2.732 1.00 89.88 176 SER A CA 1
ATOM 1371 C C . SER A 1 176 ? -5.420 0.560 1.323 1.00 89.88 176 SER A C 1
ATOM 1373 O O . SER A 1 176 ? -6.641 0.535 1.156 1.00 89.88 176 SER A O 1
ATOM 1375 N N . GLU A 1 177 ? -4.572 0.549 0.289 1.00 85.44 177 GLU A N 1
ATOM 1376 C CA . GLU A 1 177 ? -5.014 0.403 -1.105 1.00 85.44 177 GLU A CA 1
ATOM 1377 C C . GLU A 1 177 ? -5.352 -1.057 -1.461 1.00 85.44 177 GLU A C 1
ATOM 1379 O O . GLU A 1 177 ? -6.138 -1.302 -2.379 1.00 85.44 177 GLU A O 1
ATOM 1384 N N . SER A 1 178 ? -4.755 -2.028 -0.760 1.00 85.50 178 SER A N 1
ATOM 1385 C CA . SER A 1 178 ? -4.726 -3.445 -1.159 1.00 85.50 178 SER A CA 1
ATOM 1386 C C . SER A 1 178 ? -5.280 -4.415 -0.117 1.00 85.50 178 SER A C 1
ATOM 1388 O O . SER A 1 178 ? -5.702 -5.509 -0.492 1.00 85.50 178 SER A O 1
ATOM 1390 N N . VAL A 1 179 ? -5.313 -4.035 1.162 1.00 89.25 179 VAL A N 1
ATOM 1391 C CA . VAL A 1 179 ? -5.624 -4.958 2.261 1.00 89.25 179 VAL A CA 1
ATOM 1392 C C . VAL A 1 179 ? -7.048 -4.742 2.766 1.00 89.25 179 VAL A C 1
ATOM 1394 O O . VAL A 1 179 ? -7.387 -3.695 3.324 1.00 89.25 179 VAL A O 1
ATOM 1397 N N . PHE A 1 180 ? -7.892 -5.752 2.571 1.00 93.38 180 PHE A N 1
ATOM 1398 C CA . PHE A 1 180 ? -9.289 -5.750 2.991 1.00 93.38 180 PHE A CA 1
ATOM 1399 C C . PHE A 1 180 ? -9.771 -7.158 3.338 1.00 93.38 180 PHE A C 1
ATOM 1401 O O . PHE A 1 180 ? -9.208 -8.152 2.886 1.00 93.38 180 PHE A O 1
ATOM 1408 N N . VAL A 1 181 ? -10.870 -7.206 4.079 1.00 94.88 181 VAL A N 1
ATOM 1409 C CA . VAL A 1 181 ? -11.692 -8.393 4.341 1.00 94.88 181 VAL A CA 1
ATOM 1410 C C . VAL A 1 181 ? -13.098 -8.176 3.790 1.00 94.88 181 VAL A C 1
ATOM 1412 O O . VAL A 1 181 ? -13.477 -7.059 3.402 1.00 94.88 181 VAL A O 1
ATOM 1415 N N . ILE A 1 182 ? -13.869 -9.249 3.699 1.00 95.25 182 ILE A N 1
ATOM 1416 C CA . ILE A 1 182 ? -15.245 -9.236 3.207 1.00 95.25 182 ILE A CA 1
ATOM 1417 C C . ILE A 1 182 ? -16.218 -9.624 4.317 1.00 95.25 182 ILE A C 1
ATOM 1419 O O . ILE A 1 182 ? -15.835 -10.121 5.371 1.00 95.25 182 ILE A O 1
ATOM 1423 N N . SER A 1 183 ? -17.504 -9.359 4.095 1.00 95.69 183 SER A N 1
ATOM 1424 C CA . SER A 1 183 ? -18.516 -9.715 5.084 1.00 95.69 183 SER A CA 1
ATOM 1425 C C . SER A 1 183 ? -18.574 -11.225 5.311 1.00 95.69 183 SER A C 1
ATOM 1427 O O . SER A 1 183 ? -18.519 -12.001 4.356 1.00 95.69 183 SER A O 1
ATOM 1429 N N . GLY A 1 184 ? -18.703 -11.614 6.579 1.00 93.69 184 GLY A N 1
ATOM 1430 C CA . GLY A 1 184 ? -18.643 -13.000 7.034 1.00 93.69 184 GLY A CA 1
ATOM 1431 C C . GLY A 1 184 ? -17.260 -13.427 7.525 1.00 93.69 184 GLY A C 1
ATOM 1432 O O . GLY A 1 184 ? -17.179 -14.408 8.260 1.00 93.69 184 GLY A O 1
ATOM 1433 N N . ASP A 1 185 ? -16.196 -12.688 7.195 1.00 95.56 185 ASP A N 1
ATOM 1434 C CA . ASP A 1 185 ? -14.870 -12.953 7.754 1.00 95.56 185 ASP A CA 1
ATOM 1435 C C . ASP A 1 185 ? -14.863 -12.698 9.269 1.00 95.56 185 ASP A C 1
ATOM 1437 O O . ASP A 1 185 ? -15.487 -11.755 9.764 1.00 95.56 185 ASP A O 1
ATOM 1441 N N . THR A 1 186 ? -14.135 -13.533 10.013 1.00 95.19 186 THR A N 1
ATOM 1442 C CA . THR A 1 186 ? -13.913 -13.351 11.453 1.00 95.19 186 THR A CA 1
ATOM 1443 C C . THR A 1 186 ? -12.551 -12.718 11.693 1.00 95.19 186 THR A C 1
ATOM 1445 O O . THR A 1 186 ? -11.527 -13.269 11.287 1.00 95.19 186 THR A O 1
ATOM 1448 N N . VAL A 1 187 ? -12.530 -11.598 12.409 1.00 95.44 187 VAL A N 1
ATOM 1449 C CA . VAL A 1 187 ? -11.315 -10.910 12.858 1.00 95.44 187 VAL A CA 1
ATOM 1450 C C . VAL A 1 187 ? -11.175 -11.015 14.375 1.00 95.44 187 VAL A C 1
ATOM 1452 O O . VAL A 1 187 ? -12.157 -11.210 15.095 1.00 95.44 187 VAL A O 1
ATOM 1455 N N . GLN A 1 188 ? -9.948 -10.896 14.872 1.00 94.38 188 GLN A N 1
ATOM 1456 C CA . GLN A 1 188 ? -9.662 -10.870 16.305 1.00 94.38 188 GLN A CA 1
ATOM 1457 C C . GLN A 1 188 ? -9.362 -9.444 16.743 1.00 94.38 188 GLN A C 1
ATOM 1459 O O . GLN A 1 188 ? -8.505 -8.798 16.149 1.00 94.38 188 GLN A O 1
ATOM 1464 N N . VAL A 1 189 ? -10.023 -8.937 17.779 1.00 92.75 189 VAL A N 1
ATOM 1465 C CA . VAL A 1 189 ? -9.647 -7.641 18.357 1.00 92.75 189 VAL A CA 1
ATOM 1466 C C . VAL A 1 189 ? -8.440 -7.842 19.268 1.00 92.75 189 VAL A C 1
ATOM 1468 O O . VAL A 1 189 ? -8.460 -8.679 20.166 1.00 92.75 189 VAL A O 1
ATOM 1471 N N . VAL A 1 190 ? -7.388 -7.051 19.050 1.00 88.75 190 VAL A N 1
ATOM 1472 C CA . VAL A 1 190 ? -6.102 -7.169 19.766 1.00 88.75 190 VAL A CA 1
ATOM 1473 C C . VAL A 1 190 ? -6.204 -6.684 21.224 1.00 88.75 190 VAL A C 1
ATOM 1475 O O . VAL A 1 190 ? -5.319 -6.938 22.036 1.00 88.75 190 VAL A O 1
ATOM 1478 N N . GLY A 1 191 ? -7.293 -5.997 21.585 1.00 84.31 191 GLY A N 1
ATOM 1479 C CA . GLY A 1 191 ? -7.519 -5.485 22.941 1.00 84.31 191 GLY A CA 1
ATOM 1480 C C . GLY A 1 191 ? -6.756 -4.194 23.246 1.00 84.31 191 GLY A C 1
ATOM 1481 O O . GLY A 1 191 ? -6.635 -3.816 24.408 1.00 84.31 191 GLY A O 1
ATOM 1482 N N . LEU A 1 192 ? -6.270 -3.495 22.215 1.00 89.00 192 LEU A N 1
ATOM 1483 C CA . LEU A 1 192 ? -5.652 -2.172 22.309 1.00 89.00 192 LEU A CA 1
ATOM 1484 C C . LEU A 1 192 ? -6.454 -1.143 21.506 1.00 89.00 192 LEU A C 1
ATOM 1486 O O . LEU A 1 192 ? -7.022 -1.458 20.459 1.00 89.00 192 LEU A O 1
ATOM 1490 N N . GLY A 1 193 ? -6.480 0.096 21.986 1.00 89.50 193 GLY A N 1
ATOM 1491 C CA . GLY A 1 193 ? -7.194 1.199 21.349 1.00 89.50 193 GLY A CA 1
ATOM 1492 C C . GLY A 1 193 ? -6.731 2.561 21.853 1.00 89.50 193 GLY A C 1
ATOM 1493 O O . GLY A 1 193 ? -5.883 2.654 22.736 1.00 89.50 193 GLY A O 1
ATOM 1494 N N . VAL A 1 194 ? -7.296 3.627 21.289 1.00 91.88 194 VAL A N 1
ATOM 1495 C CA . VAL A 1 194 ? -6.955 5.011 21.650 1.00 91.88 194 VAL A CA 1
ATOM 1496 C C . VAL A 1 194 ? -8.008 5.570 22.604 1.00 91.88 194 VAL A C 1
ATOM 1498 O O . VAL A 1 194 ? -9.169 5.739 22.228 1.00 91.88 194 VAL A O 1
ATOM 1501 N N . LYS A 1 195 ? -7.611 5.854 23.847 1.00 89.81 195 LYS A N 1
ATOM 1502 C CA . LYS A 1 195 ? -8.522 6.278 24.926 1.00 89.81 195 LYS A CA 1
ATOM 1503 C C . LYS A 1 195 ? -8.138 7.588 25.599 1.00 89.81 195 LYS A C 1
ATOM 1505 O O . LYS A 1 195 ? -9.016 8.263 26.140 1.00 89.81 195 LYS A O 1
ATOM 1510 N N . ASP A 1 196 ? -6.865 7.956 25.580 1.00 93.06 196 ASP A N 1
ATOM 1511 C CA . ASP A 1 196 ? -6.439 9.197 26.201 1.00 93.06 196 ASP A CA 1
ATOM 1512 C C . ASP A 1 196 ? -6.893 10.410 25.371 1.00 93.06 196 ASP A C 1
ATOM 1514 O O . ASP A 1 196 ? -7.015 10.370 24.141 1.00 93.06 196 ASP A O 1
ATOM 1518 N N . LYS A 1 197 ? -7.146 11.521 26.064 1.00 93.69 197 LYS A N 1
ATOM 1519 C CA . LYS A 1 197 ? -7.680 12.737 25.441 1.00 93.69 197 LYS A CA 1
ATOM 1520 C C . LYS A 1 197 ? -6.707 13.375 24.449 1.00 93.69 197 LYS A C 1
ATOM 1522 O O . LYS A 1 197 ? -7.159 14.000 23.494 1.00 93.69 197 LYS A O 1
ATOM 1527 N N . ALA A 1 198 ? -5.397 13.262 24.674 1.00 95.50 198 ALA A N 1
ATOM 1528 C CA . ALA A 1 198 ? -4.409 13.900 23.811 1.00 95.50 198 ALA A CA 1
ATOM 1529 C C . ALA A 1 198 ? -4.336 13.186 22.456 1.00 95.50 198 ALA A C 1
ATOM 1531 O O . ALA A 1 198 ? -4.414 13.842 21.418 1.00 95.50 198 ALA A O 1
ATOM 1532 N N . SER A 1 199 ? -4.292 11.853 22.451 1.00 94.50 199 SER A N 1
ATOM 1533 C CA . SER A 1 199 ? -4.344 11.062 21.219 1.00 94.50 199 SER A CA 1
ATOM 1534 C C . SER A 1 199 ? -5.684 11.200 20.505 1.00 94.50 199 SER A C 1
ATOM 1536 O O . SER A 1 199 ? -5.702 11.339 19.286 1.00 94.50 199 SER A O 1
ATOM 1538 N N . GLN A 1 200 ? -6.806 11.247 21.233 1.00 92.25 200 GLN A N 1
ATOM 1539 C CA . GLN A 1 200 ? -8.110 11.539 20.624 1.00 92.25 200 GLN A CA 1
ATOM 1540 C C . GLN A 1 200 ? -8.119 12.902 19.929 1.00 92.25 200 GLN A C 1
ATOM 1542 O O . GLN A 1 200 ? -8.590 13.001 18.801 1.00 92.25 200 GLN A O 1
ATOM 1547 N N . GLN A 1 201 ? -7.531 13.933 20.543 1.00 93.56 201 GLN A N 1
ATOM 1548 C CA . GLN A 1 201 ? -7.409 15.247 19.913 1.00 93.56 201 GLN A CA 1
ATOM 1549 C C . GLN A 1 201 ? -6.534 15.208 18.650 1.00 93.56 201 GLN A C 1
ATOM 1551 O O . GLN A 1 201 ? -6.842 15.886 17.670 1.00 93.56 201 GLN A O 1
ATOM 1556 N N . LEU A 1 202 ? -5.450 14.422 18.647 1.00 94.50 202 LEU A N 1
ATOM 1557 C CA . LEU A 1 202 ? -4.619 14.228 17.453 1.00 94.50 202 LEU A CA 1
ATOM 1558 C C . LEU A 1 202 ? -5.412 13.578 16.314 1.00 94.50 202 LEU A C 1
ATOM 1560 O O . LEU A 1 202 ? -5.317 14.036 15.176 1.00 94.50 202 LEU A O 1
ATOM 1564 N N . LEU A 1 203 ? -6.208 12.551 16.620 1.00 93.50 203 LEU A N 1
ATOM 1565 C CA . LEU A 1 203 ? -7.072 11.885 15.644 1.00 93.50 203 LEU A CA 1
ATOM 1566 C C . LEU A 1 203 ? -8.174 12.810 15.134 1.00 93.50 203 LEU A C 1
ATOM 1568 O O . LEU A 1 203 ? -8.392 12.876 13.930 1.00 93.50 203 LEU A O 1
ATOM 1572 N N . ASP A 1 204 ? -8.808 13.578 16.018 1.00 91.31 204 ASP A N 1
ATOM 1573 C CA . ASP A 1 204 ? -9.817 14.567 15.643 1.00 91.31 204 ASP A CA 1
ATOM 1574 C C . ASP A 1 204 ? -9.254 15.595 14.659 1.00 91.31 204 ASP A C 1
ATOM 1576 O O . ASP A 1 204 ? -9.854 15.842 13.613 1.00 91.31 204 ASP A O 1
ATOM 1580 N N . ASN A 1 205 ? -8.069 16.138 14.946 1.00 92.06 205 ASN A N 1
ATOM 1581 C CA . ASN A 1 205 ? -7.397 17.091 14.063 1.00 92.06 205 ASN A CA 1
ATOM 1582 C C . ASN A 1 205 ? -7.025 16.466 12.711 1.00 92.06 205 ASN A C 1
ATOM 1584 O O . ASN A 1 205 ? -7.047 17.148 11.690 1.00 92.06 205 ASN A O 1
ATOM 1588 N N . ALA A 1 206 ? -6.669 15.181 12.707 1.00 90.75 206 ALA A N 1
ATOM 1589 C CA . ALA A 1 206 ? -6.314 14.448 11.500 1.00 90.75 206 ALA A CA 1
ATOM 1590 C C . ALA A 1 206 ? -7.543 14.001 10.690 1.00 90.75 206 ALA A C 1
ATOM 1592 O O . ALA A 1 206 ? -7.423 13.813 9.488 1.00 90.75 206 ALA A O 1
ATOM 1593 N N . SER A 1 207 ? -8.709 13.830 11.312 1.00 86.19 207 SER A N 1
ATOM 1594 C CA . SER A 1 207 ? -9.895 13.226 10.687 1.00 86.19 207 SER A CA 1
ATOM 1595 C C . SER A 1 207 ? -10.609 14.095 9.644 1.00 86.19 207 SER A C 1
ATOM 1597 O O . SER A 1 207 ? -11.564 13.631 9.032 1.00 86.19 207 SER A O 1
ATOM 1599 N N . GLU A 1 208 ? -10.206 15.359 9.468 1.00 82.81 208 GLU A N 1
ATOM 1600 C CA . GLU A 1 208 ? -10.844 16.326 8.551 1.00 82.81 208 GLU A CA 1
ATOM 1601 C C . GLU A 1 208 ? -12.382 16.434 8.713 1.00 82.81 208 GLU A C 1
ATOM 1603 O O . GLU A 1 208 ? -13.090 16.880 7.813 1.00 82.81 208 GLU A O 1
ATOM 1608 N N . GLY A 1 209 ? -12.915 16.068 9.887 1.00 75.00 209 GLY A N 1
ATOM 1609 C CA . GLY A 1 209 ? -14.350 16.072 10.195 1.00 75.00 209 GLY A CA 1
ATOM 1610 C C . GLY A 1 209 ? -15.053 14.713 10.066 1.00 75.00 209 GLY A C 1
ATOM 1611 O O . GLY A 1 209 ? -16.205 14.597 10.489 1.00 75.00 209 GLY A O 1
ATOM 1612 N N . GLU A 1 210 ? -14.386 13.672 9.561 1.00 77.12 210 GLU A N 1
ATOM 1613 C CA . GLU A 1 210 ? -14.928 12.312 9.455 1.00 77.12 210 GLU A CA 1
ATOM 1614 C C . GLU A 1 210 ? -14.604 11.475 10.700 1.00 77.12 210 GLU A C 1
ATOM 1616 O O . GLU A 1 210 ? -13.561 10.828 10.816 1.00 77.12 210 GLU A O 1
ATOM 1621 N N . ARG A 1 211 ? -15.531 11.468 11.663 1.00 79.81 211 ARG A N 1
ATOM 1622 C CA . ARG A 1 211 ? -15.375 10.710 12.910 1.00 79.81 211 ARG A CA 1
ATOM 1623 C C . ARG A 1 211 ? -15.947 9.304 12.789 1.00 79.81 211 ARG A C 1
ATOM 1625 O O . ARG A 1 211 ? -17.162 9.111 12.752 1.00 79.81 211 ARG A O 1
ATOM 1632 N N . HIS A 1 212 ? -15.058 8.321 12.821 1.00 86.00 212 HIS A N 1
ATOM 1633 C CA . HIS A 1 212 ? -15.402 6.908 12.925 1.00 86.00 212 HIS A CA 1
ATOM 1634 C C . HIS A 1 212 ? -14.726 6.288 14.147 1.00 86.00 212 HIS A C 1
ATOM 1636 O O . HIS A 1 212 ? -13.624 6.678 14.528 1.00 86.00 212 HIS A O 1
ATOM 1642 N N . GLY A 1 213 ? -15.395 5.319 14.773 1.00 90.31 213 GLY A N 1
ATOM 1643 C CA . GLY A 1 213 ? -14.746 4.447 15.746 1.00 90.31 213 GLY A CA 1
ATOM 1644 C C . GLY A 1 213 ? -13.851 3.448 15.020 1.00 90.31 213 GLY A C 1
ATOM 1645 O O . GLY A 1 213 ? -14.222 2.964 13.950 1.00 90.31 213 GLY A O 1
ATOM 1646 N N . TYR A 1 214 ? -12.704 3.113 15.605 1.00 93.88 214 TYR A N 1
ATOM 1647 C CA . TYR A 1 214 ? -11.787 2.114 15.063 1.00 93.88 214 TYR A CA 1
ATOM 1648 C C . TYR A 1 214 ? -11.398 1.104 16.136 1.00 93.88 214 TYR A C 1
ATOM 1650 O O . TYR A 1 214 ? -11.187 1.463 17.294 1.00 93.88 214 TYR A O 1
ATOM 1658 N N . LEU A 1 215 ? -11.262 -0.152 15.724 1.00 93.44 215 LEU A N 1
ATOM 1659 C CA . LEU A 1 215 ? -10.706 -1.232 16.526 1.00 93.44 215 LEU A CA 1
ATOM 1660 C C . LEU A 1 215 ? -9.414 -1.713 15.874 1.00 93.44 215 LEU A C 1
ATOM 1662 O O . LEU A 1 215 ? -9.347 -1.853 14.651 1.00 93.44 215 LEU A O 1
ATOM 1666 N N . LEU A 1 216 ? -8.390 -1.964 16.688 1.00 94.19 216 LEU A N 1
ATOM 1667 C CA . LEU A 1 216 ? -7.195 -2.655 16.225 1.00 94.19 216 LEU A CA 1
ATOM 1668 C C . LEU A 1 216 ? -7.510 -4.148 16.137 1.00 94.19 216 LEU A C 1
ATOM 1670 O O . LEU A 1 216 ? -7.817 -4.786 17.150 1.00 94.19 216 LEU A O 1
ATOM 1674 N N . VAL A 1 217 ? -7.448 -4.694 14.927 1.00 94.50 217 VAL A N 1
ATOM 1675 C CA . VAL A 1 217 ? -7.845 -6.071 14.641 1.00 94.50 217 VAL A CA 1
ATOM 1676 C C . VAL A 1 217 ? -6.743 -6.847 13.943 1.00 94.50 217 VAL A C 1
ATOM 1678 O O . VAL A 1 217 ? -5.925 -6.289 13.215 1.00 94.50 217 VAL A O 1
ATOM 1681 N N . GLN A 1 218 ? -6.760 -8.157 14.140 1.00 93.12 218 GLN A N 1
ATOM 1682 C CA . GLN A 1 218 ? -5.929 -9.124 13.455 1.00 93.12 218 GLN A CA 1
ATOM 1683 C C . GLN A 1 218 ? -6.781 -10.026 12.557 1.00 93.12 218 GLN A C 1
ATOM 1685 O O . GLN A 1 218 ? -7.822 -10.541 12.972 1.00 93.12 218 GLN A O 1
ATOM 1690 N N . PHE A 1 219 ? -6.303 -10.260 11.340 1.00 92.88 219 PHE A N 1
ATOM 1691 C CA . PHE A 1 219 ? -6.822 -11.255 10.411 1.00 92.88 219 PHE A CA 1
ATOM 1692 C C . PHE A 1 219 ? -5.646 -11.986 9.765 1.00 92.88 219 PHE A C 1
ATOM 1694 O O . PHE A 1 219 ? -4.859 -11.379 9.043 1.00 92.88 219 PHE A O 1
ATOM 1701 N N . ASN A 1 220 ? -5.521 -13.288 10.033 1.00 90.25 220 ASN A N 1
ATOM 1702 C CA . ASN A 1 220 ? -4.334 -14.075 9.687 1.00 90.25 220 ASN A CA 1
ATOM 1703 C C . ASN A 1 220 ? -3.045 -13.412 10.221 1.00 90.25 220 ASN A C 1
ATOM 1705 O O . ASN A 1 220 ? -2.895 -13.214 11.428 1.00 90.25 220 ASN A O 1
ATOM 1709 N N . ASP A 1 221 ? -2.123 -13.073 9.330 1.00 85.56 221 ASP A N 1
ATOM 1710 C CA . ASP A 1 221 ? -0.856 -12.395 9.589 1.00 85.56 221 ASP A CA 1
ATOM 1711 C C . ASP A 1 221 ? -0.971 -10.861 9.583 1.00 85.56 221 ASP A C 1
ATOM 1713 O O . ASP A 1 221 ? -0.011 -10.177 9.918 1.00 85.56 221 ASP A O 1
ATOM 1717 N N . VAL A 1 222 ? -2.137 -10.296 9.256 1.00 88.69 222 VAL A N 1
ATOM 1718 C CA . VAL A 1 222 ? -2.357 -8.845 9.178 1.00 88.69 222 VAL A CA 1
ATOM 1719 C C . VAL A 1 222 ? -2.905 -8.297 10.491 1.00 88.69 222 VAL A C 1
ATOM 1721 O O . VAL A 1 222 ? -3.918 -8.788 10.974 1.00 88.69 222 VAL A O 1
ATOM 1724 N N . VAL A 1 223 ? -2.301 -7.231 11.031 1.00 91.38 223 VAL A N 1
ATOM 1725 C CA . VAL A 1 223 ? -2.778 -6.527 12.240 1.00 91.38 223 VAL A CA 1
ATOM 1726 C C . VAL A 1 223 ? -2.983 -5.049 11.957 1.00 91.38 223 VAL A C 1
ATOM 1728 O O . VAL A 1 223 ? -2.010 -4.321 11.971 1.00 91.38 223 VAL A O 1
ATOM 1731 N N . GLY A 1 224 ? -4.200 -4.546 11.773 1.00 92.88 224 GLY A N 1
ATOM 1732 C CA . GLY A 1 224 ? -4.399 -3.113 11.541 1.00 92.88 224 GLY A CA 1
ATOM 1733 C C . GLY A 1 224 ? -5.734 -2.583 12.025 1.00 92.88 224 GLY A C 1
ATOM 1734 O O . GLY A 1 224 ? -6.553 -3.307 12.584 1.00 92.88 224 GLY A O 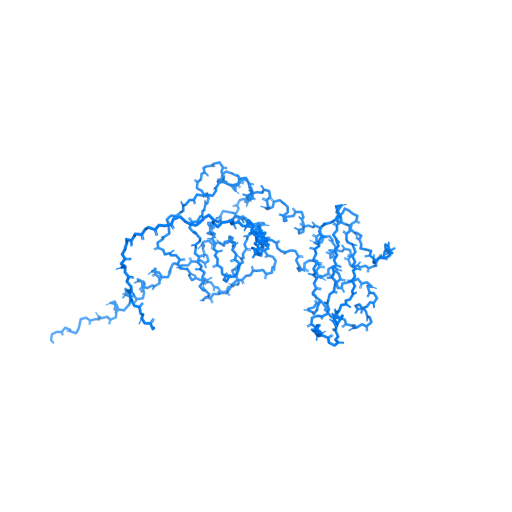1
ATOM 1735 N N . TRP A 1 225 ? -5.931 -1.283 11.857 1.00 94.75 225 TRP A N 1
ATOM 1736 C CA . TRP A 1 225 ? -7.146 -0.614 12.294 1.00 94.75 225 TRP A CA 1
ATOM 1737 C C . TRP A 1 225 ? -8.281 -0.914 11.326 1.00 94.75 225 TRP A C 1
ATOM 1739 O O . TRP A 1 225 ? -8.093 -0.929 10.112 1.00 94.75 225 TRP A O 1
ATOM 1749 N N . MET A 1 226 ? -9.472 -1.126 11.861 1.00 94.88 226 MET A N 1
ATOM 1750 C CA . MET A 1 226 ? -10.685 -1.300 11.080 1.00 94.88 226 MET A CA 1
ATOM 1751 C C . MET A 1 226 ? -11.797 -0.488 11.710 1.00 94.88 226 MET A C 1
ATOM 1753 O O . MET A 1 226 ? -11.852 -0.342 12.931 1.00 94.88 226 MET A O 1
ATOM 1757 N N . ARG A 1 227 ? -12.686 0.053 10.881 1.00 95.06 227 ARG A N 1
ATOM 1758 C CA . ARG A 1 227 ? -13.825 0.807 11.391 1.00 95.06 227 ARG A CA 1
ATOM 1759 C C . ARG A 1 227 ? -14.733 -0.105 12.217 1.00 95.06 227 ARG A C 1
ATOM 1761 O O . ARG A 1 227 ? -15.136 -1.171 11.754 1.00 95.06 227 ARG A O 1
ATOM 1768 N N . ALA A 1 228 ? -15.079 0.344 13.417 1.00 92.62 228 ALA A N 1
ATOM 1769 C CA . ALA A 1 228 ? -15.916 -0.395 14.355 1.00 92.62 228 ALA A CA 1
ATOM 1770 C C . ALA A 1 228 ? -17.338 -0.616 13.813 1.00 92.62 228 ALA A C 1
ATOM 1772 O O . ALA A 1 228 ? -17.939 -1.645 14.075 1.00 92.62 228 ALA A O 1
ATOM 1773 N N . ASP A 1 229 ? -17.850 0.298 12.982 1.00 93.19 229 ASP A N 1
ATOM 1774 C CA . ASP A 1 229 ? -19.172 0.179 12.347 1.00 93.19 229 ASP A CA 1
ATOM 1775 C C . ASP A 1 229 ? -19.256 -0.908 11.258 1.00 93.19 229 ASP A C 1
ATOM 1777 O O . ASP A 1 229 ? -20.322 -1.147 10.690 1.00 93.19 229 ASP A O 1
ATOM 1781 N N . ARG A 1 230 ? -18.134 -1.570 10.951 1.00 94.50 230 ARG A N 1
ATOM 1782 C CA . ARG A 1 230 ? -18.052 -2.736 10.059 1.00 94.50 230 ARG A CA 1
ATOM 1783 C C . ARG A 1 230 ? -17.926 -4.052 10.809 1.00 94.50 230 ARG A C 1
ATOM 1785 O O . ARG A 1 230 ? -17.706 -5.081 10.172 1.00 94.50 230 ARG A O 1
ATOM 1792 N N . LEU A 1 231 ? -18.020 -4.017 12.132 1.00 93.75 231 LEU A N 1
ATOM 1793 C CA . LEU A 1 231 ? -17.767 -5.148 13.003 1.00 93.75 231 LEU A CA 1
ATOM 1794 C C . LEU A 1 231 ? -18.949 -5.320 13.954 1.00 93.75 231 LEU A C 1
ATOM 1796 O O . LEU A 1 231 ? -19.482 -4.351 14.484 1.00 93.75 231 LEU A O 1
ATOM 1800 N N . VAL A 1 232 ? -19.341 -6.568 14.167 1.00 92.44 232 VAL A N 1
ATOM 1801 C CA . VAL A 1 232 ? -20.283 -6.968 15.217 1.00 92.44 232 VAL A CA 1
ATOM 1802 C C . VAL A 1 232 ? -19.620 -8.055 16.052 1.00 92.44 232 VAL A C 1
ATOM 1804 O O . VAL A 1 232 ? -18.866 -8.870 15.506 1.00 92.44 232 VAL A O 1
ATOM 1807 N N . SER A 1 233 ? -19.828 -8.044 17.366 1.00 89.38 233 SER A N 1
ATOM 1808 C CA . SER A 1 233 ? -19.223 -9.068 18.216 1.00 89.38 233 SER A CA 1
ATOM 1809 C C . SER A 1 233 ? -19.893 -10.421 17.950 1.00 89.38 233 SER A C 1
ATOM 1811 O O . SER A 1 233 ? -21.082 -10.494 17.628 1.00 89.38 233 SER A O 1
ATOM 1813 N N . GLU A 1 234 ? -19.126 -11.510 18.017 1.00 83.06 234 GLU A N 1
ATOM 1814 C CA . GLU A 1 234 ? -19.692 -12.852 17.818 1.00 83.06 234 GLU A CA 1
ATOM 1815 C C . GLU A 1 234 ? -20.722 -13.189 18.909 1.00 83.06 234 GLU A C 1
ATOM 1817 O O . GLU A 1 234 ? -21.745 -13.812 18.619 1.00 83.06 234 GLU A O 1
ATOM 1822 N N . ASP A 1 235 ? -20.494 -12.701 20.130 1.00 78.50 235 ASP A N 1
ATOM 1823 C CA . ASP A 1 235 ? -21.402 -12.873 21.266 1.00 78.50 235 ASP A CA 1
ATOM 1824 C C . ASP A 1 235 ? -22.739 -12.148 21.033 1.00 78.50 235 ASP A C 1
ATOM 1826 O O . ASP A 1 235 ? -23.794 -12.749 21.220 1.00 78.50 235 ASP A O 1
ATOM 1830 N N . GLU A 1 236 ? -22.721 -10.922 20.492 1.00 79.00 236 GLU A N 1
ATOM 1831 C CA . GLU A 1 236 ? -23.941 -10.190 20.114 1.00 79.00 236 GLU A CA 1
ATOM 1832 C C . GLU A 1 236 ? -24.757 -10.948 19.059 1.00 79.00 236 GLU A C 1
ATOM 1834 O O . GLU A 1 236 ? -25.976 -11.056 19.181 1.00 79.00 236 GLU A O 1
ATOM 1839 N N . ILE A 1 237 ? -24.109 -11.545 18.049 1.00 73.88 237 ILE A N 1
ATOM 1840 C CA . ILE A 1 237 ? -24.812 -12.384 17.062 1.00 73.88 237 ILE A CA 1
ATOM 1841 C C . ILE A 1 237 ? -25.455 -13.603 17.732 1.00 73.88 237 ILE A C 1
ATOM 1843 O O . ILE A 1 237 ? -26.570 -13.991 17.364 1.00 73.88 237 ILE A O 1
ATOM 1847 N N . CYS A 1 238 ? -24.758 -14.231 18.680 1.00 72.62 238 CYS A N 1
ATOM 1848 C CA . CYS A 1 238 ? -25.272 -15.394 19.396 1.00 72.62 238 CYS A CA 1
ATOM 1849 C C . CYS A 1 238 ? -26.489 -15.027 20.251 1.00 72.62 238 CYS A C 1
ATOM 1851 O O . CYS A 1 238 ? -27.504 -15.723 20.180 1.00 72.62 238 CYS A O 1
ATOM 1853 N N . ASP A 1 239 ? -26.431 -13.917 20.981 1.00 74.56 239 ASP A N 1
ATOM 1854 C CA . ASP A 1 239 ? -27.539 -13.421 21.801 1.00 74.56 239 ASP A CA 1
ATOM 1855 C C . ASP A 1 239 ? -28.751 -13.028 20.938 1.00 74.56 239 ASP A C 1
ATOM 1857 O O . ASP A 1 239 ? -29.899 -13.374 21.247 1.00 74.56 239 ASP A O 1
ATOM 1861 N N . ASP A 1 240 ? -28.510 -12.403 19.784 1.00 71.88 240 ASP A N 1
ATOM 1862 C CA . ASP A 1 240 ? -29.536 -12.112 18.780 1.00 71.88 240 ASP A CA 1
ATOM 1863 C C . ASP A 1 240 ? -30.183 -13.389 18.223 1.00 71.88 240 ASP A C 1
ATOM 1865 O O . ASP A 1 240 ? -31.400 -13.456 18.020 1.00 71.88 240 ASP A O 1
ATOM 1869 N N . ALA A 1 241 ? -29.392 -14.431 17.963 1.00 69.44 241 ALA A N 1
ATOM 1870 C CA . ALA A 1 241 ? -29.905 -15.710 17.484 1.00 69.44 241 ALA A CA 1
ATOM 1871 C C . ALA A 1 241 ? -30.734 -16.423 18.564 1.00 69.44 241 ALA A C 1
ATOM 1873 O O . ALA A 1 241 ? -31.809 -16.957 18.263 1.00 69.44 241 ALA A O 1
ATOM 1874 N N . VAL A 1 242 ? -30.274 -16.393 19.818 1.00 71.94 242 VAL A N 1
ATOM 1875 C CA . VAL A 1 242 ? -30.996 -16.949 20.968 1.00 71.94 242 VAL A CA 1
ATOM 1876 C C . VAL A 1 242 ? -32.324 -16.225 21.148 1.00 71.94 242 VAL A C 1
ATOM 1878 O O . VAL A 1 242 ? -33.360 -16.889 21.129 1.00 71.94 242 VAL A O 1
ATOM 1881 N N . SER A 1 243 ? -32.333 -14.892 21.202 1.00 66.56 243 SER A N 1
ATOM 1882 C CA . SER A 1 243 ? -33.564 -14.108 21.382 1.00 66.56 243 SER A CA 1
ATOM 1883 C C . SER A 1 243 ? -34.590 -14.349 20.265 1.00 66.56 243 SER A C 1
ATOM 1885 O O . SER A 1 243 ? -35.782 -14.520 20.536 1.00 66.56 243 SER A O 1
ATOM 1887 N N . ARG A 1 244 ? -34.147 -14.474 19.006 1.00 71.19 244 ARG A N 1
ATOM 1888 C CA . ARG A 1 244 ? -35.025 -14.830 17.872 1.00 71.19 244 ARG A CA 1
ATOM 1889 C C . ARG A 1 244 ? -35.537 -16.270 17.951 1.00 71.19 244 ARG A C 1
ATOM 1891 O O . ARG A 1 244 ? -36.671 -16.534 17.549 1.00 71.19 244 ARG A O 1
ATOM 1898 N N . SER A 1 245 ? -34.736 -17.198 18.477 1.00 65.81 245 SER A N 1
ATOM 1899 C CA . SER A 1 245 ? -35.146 -18.594 18.687 1.00 65.81 245 SER A CA 1
ATOM 1900 C C . SER A 1 245 ? -36.134 -18.749 19.850 1.00 65.81 245 SER A C 1
ATOM 1902 O O . SER A 1 245 ? -37.092 -19.517 19.749 1.00 65.81 245 SER A O 1
ATOM 1904 N N . GLU A 1 246 ? -35.966 -17.971 20.922 1.00 61.16 246 GLU A N 1
ATOM 1905 C CA . GLU A 1 246 ? -36.887 -17.926 22.058 1.00 61.16 246 GLU A CA 1
ATOM 1906 C C . GLU A 1 246 ? -38.199 -17.235 21.680 1.00 61.16 246 GLU A C 1
ATOM 1908 O O . GLU A 1 246 ? -39.267 -17.722 22.045 1.00 61.16 246 GLU A O 1
ATOM 1913 N N . GLY A 1 247 ? -38.150 -16.205 20.827 1.00 50.91 247 GLY A N 1
ATOM 1914 C CA . GLY A 1 247 ? -39.332 -15.626 20.180 1.00 50.91 247 GLY A CA 1
ATOM 1915 C C . GLY A 1 247 ? -40.080 -16.592 19.245 1.00 50.91 247 GLY A C 1
ATOM 1916 O O . GLY A 1 247 ? -41.270 -16.399 18.997 1.00 50.91 247 GLY A O 1
ATOM 1917 N N . CYS A 1 248 ? -39.424 -17.659 18.763 1.00 40.56 248 CYS A N 1
ATOM 1918 C CA . CYS A 1 248 ? -40.059 -18.752 18.012 1.00 40.56 248 CYS A CA 1
ATOM 1919 C C . CYS A 1 248 ? -40.617 -19.880 18.897 1.00 40.56 248 CYS A C 1
ATOM 1921 O O . CYS A 1 248 ? -41.404 -20.691 18.402 1.00 40.56 248 CYS A O 1
ATOM 1923 N N . ARG A 1 249 ? -40.286 -19.950 20.196 1.00 44.81 249 ARG A N 1
ATOM 1924 C CA . ARG A 1 249 ? -41.023 -20.805 21.142 1.00 44.81 249 ARG A CA 1
ATOM 1925 C C . ARG A 1 249 ? -42.309 -20.093 21.543 1.00 44.81 249 ARG A C 1
ATOM 1927 O O . ARG A 1 249 ? -42.429 -19.556 22.641 1.00 44.81 249 ARG A O 1
ATOM 1934 N N . GLN A 1 250 ? -43.306 -20.119 20.661 1.00 43.31 250 GLN A N 1
ATOM 1935 C CA . GLN A 1 250 ? -44.672 -19.897 21.124 1.00 43.31 250 GLN A CA 1
ATOM 1936 C C . GLN A 1 250 ? -45.002 -20.955 22.189 1.00 43.31 250 GLN A C 1
ATOM 1938 O O . GLN A 1 250 ? -44.682 -22.133 21.991 1.00 43.31 250 GLN A O 1
ATOM 1943 N N . PRO A 1 251 ? -45.629 -20.579 23.317 1.00 40.16 251 PRO A N 1
ATOM 1944 C CA . PRO A 1 251 ? -46.122 -21.565 24.256 1.00 40.16 251 PRO A CA 1
ATOM 1945 C C . PRO A 1 251 ? -47.163 -22.407 23.520 1.00 40.16 251 PRO A C 1
ATOM 1947 O O . PRO A 1 251 ? -48.189 -21.890 23.077 1.00 40.16 251 PRO A O 1
ATOM 1950 N N . VAL A 1 252 ? -46.902 -23.709 23.393 1.00 45.19 252 VAL A N 1
ATOM 1951 C CA . VAL A 1 252 ? -47.957 -24.683 23.108 1.00 45.19 252 VAL A CA 1
ATOM 1952 C C . VAL A 1 252 ? -48.845 -24.678 24.349 1.00 45.19 252 VAL A C 1
ATOM 1954 O O . VAL A 1 252 ? -48.565 -25.327 25.354 1.00 45.19 252 VAL A O 1
ATOM 1957 N N . GLY A 1 253 ? -49.825 -23.781 24.330 1.00 47.72 253 GLY A N 1
ATOM 1958 C CA . GLY A 1 253 ? -50.760 -23.569 25.412 1.00 47.72 253 GLY A CA 1
ATOM 1959 C C . GLY A 1 253 ? -51.839 -24.643 25.414 1.00 47.72 253 GLY A C 1
ATOM 1960 O O . GLY A 1 253 ? -52.595 -24.728 24.452 1.00 47.72 253 GLY A O 1
ATOM 1961 N N . LYS A 1 254 ? -51.926 -25.306 26.573 1.00 35.19 254 LYS A N 1
ATOM 1962 C CA . LYS A 1 254 ? -53.019 -26.121 27.135 1.00 35.19 254 LYS A CA 1
ATOM 1963 C C . LYS A 1 254 ? -53.268 -27.503 26.541 1.00 35.19 254 LYS A C 1
ATOM 1965 O O . LYS A 1 254 ? -53.690 -27.607 25.374 1.00 35.19 254 LYS A O 1
#

Organism: NCBI:txid158841